Protein AF-A0A965TXH5-F1 (afdb_monomer)

Nearest PDB structures (foldseek):
  5dny-assembly1_C  TM=4.616E-01  e=2.023E-02  Methanocaldococcus jannaschii DSM 2661
  4tui-assembly1_B  TM=4.205E-01  e=1.092E-01  Methanocaldococcus jannaschii DSM 2661
  2bq8-assembly1_X  TM=5.069E-01  e=3.155E-01  Homo sapiens
  2qs8-assembly1_A  TM=2.941E-01  e=4.885E-01  Alteromonas macleodii
  3sft-assembly1_A  TM=2.671E-01  e=3.602E+00  Thermotoga maritima

Secondary structure (DSSP, 8-state):
--EEE-S--S----STTGGGG-SS-HHHHHHHHHHHHHHH-GGGEEEEE--SGGGGHHHHS--THHHHTTTS-EESSEEEEEEEETTEEEEEEEESS-S---SS-TTHHHHHHHHHS---SEEEE-SS---EEEEEEEEETTEEEEEEEEEPPBSSPPPHHHHHTTPPP--GGGBS--EEEEPSSSS-EEEES-HHHHHHHHHT-

Mean predicted aligned error: 4.76 Å

Sequence (205 aa):
MRVFLGGDLTDGFCWTPAVFGDIANLNEQDLYLHKMLEYMGYDKILGGVMGSHEKWSRRTGLDSYNDIRKNIPIFDGTGTVDLVINGVCYTGAIIHEAKGSSYFNPNHAQKRFVMENEGYDFVMTAHTHTGAEQSQVRQTAHGSRKVVFLSGKAFKRTDDFLDTKGFRRKEGEGIGINWILFNHKQKMMIPLSSTAEVLEVMGAI

pLDDT: mean 89.92, std 7.17, range [55.5, 97.94]

Foldseek 3Di:
DADEALAPQDQLDDDPPVVVPDPDDPVVSLVVSVVVCVVVDLVRYAEYEHAPNQVCCVVVVDRSCVVVVVRHHYHHAWDWDFDAFLNDTAIEIRGADAPDADPVDRQRRVVVVCVVPPDHQEYEYEDVLFWDKDWDWDQDPVGIGIYITTYFHAQDWDDPVCVVVVHDTADDLSHDGKDWDADRPDGDIDIGSGPVRVCVVVVVD

Radius of gyration: 17.65 Å; Cα contacts (8 Å, |Δi|>4): 373; chains: 1; bounding box: 43×38×49 Å

Solvent-accessible surface area (backbone atoms only — not comparable to full-atom values): 11755 Å² total; per-residue (Å²): 134,73,44,71,45,47,36,53,87,51,73,57,65,89,49,85,70,62,49,75,75,50,93,58,56,70,70,51,44,43,51,50,48,54,52,49,46,58,71,65,34,59,90,36,42,78,23,34,19,47,32,77,35,62,63,39,20,81,78,71,77,56,63,71,56,66,67,48,52,75,73,34,56,64,28,85,48,77,31,78,44,78,49,70,37,84,86,42,75,43,34,30,38,39,27,12,74,56,72,62,72,42,97,88,39,60,47,39,14,46,53,49,47,49,74,78,41,80,86,55,37,32,30,40,32,25,80,78,43,43,57,37,69,49,73,47,81,41,81,50,99,90,45,79,43,69,30,39,31,38,17,28,30,26,84,62,61,59,48,73,69,45,53,77,69,72,48,77,82,38,56,80,81,45,34,48,54,65,47,69,51,71,50,60,86,51,98,48,76,43,75,38,68,38,67,68,59,48,51,54,58,59,73,76,106

Structure (mmCIF, N/CA/C/O backbone):
data_AF-A0A965TXH5-F1
#
_entry.id   AF-A0A965TXH5-F1
#
loop_
_atom_site.group_PDB
_atom_site.id
_atom_site.type_symbol
_atom_site.label_atom_id
_atom_site.label_alt_id
_atom_site.label_comp_id
_atom_site.label_asym_id
_atom_site.label_entity_id
_atom_site.label_seq_id
_atom_site.pdbx_PDB_ins_code
_atom_site.Cartn_x
_atom_site.Cartn_y
_atom_site.Cartn_z
_atom_site.occupancy
_atom_site.B_iso_or_equiv
_atom_site.auth_seq_id
_atom_site.auth_comp_id
_atom_site.auth_asym_id
_atom_site.auth_atom_id
_atom_site.pdbx_PDB_model_num
ATOM 1 N N . MET A 1 1 ? 5.726 -9.867 10.206 1.00 87.25 1 MET A N 1
ATOM 2 C CA . MET A 1 1 ? 5.524 -8.749 9.264 1.00 87.25 1 MET A CA 1
ATOM 3 C C . MET A 1 1 ? 4.848 -9.261 8.004 1.00 87.25 1 MET A C 1
ATOM 5 O O . MET A 1 1 ? 5.178 -10.357 7.562 1.00 87.25 1 MET A O 1
ATOM 9 N N . ARG A 1 2 ? 3.875 -8.513 7.484 1.00 94.31 2 ARG A N 1
ATOM 10 C CA . ARG A 1 2 ? 3.134 -8.801 6.248 1.00 94.31 2 ARG A CA 1
ATOM 11 C C . ARG A 1 2 ? 2.955 -7.484 5.481 1.00 94.31 2 ARG A C 1
ATOM 13 O O . ARG A 1 2 ? 3.014 -6.432 6.116 1.00 94.31 2 ARG A O 1
ATOM 20 N N . VAL A 1 3 ? 2.753 -7.532 4.166 1.00 94.81 3 VAL A N 1
ATOM 21 C CA . VAL A 1 3 ? 2.728 -6.333 3.307 1.00 94.81 3 VAL A CA 1
ATOM 22 C C . VAL A 1 3 ? 1.513 -6.303 2.381 1.00 94.81 3 VAL A C 1
ATOM 24 O O . VAL A 1 3 ? 1.079 -7.342 1.887 1.00 94.81 3 VAL A O 1
ATOM 27 N N . PHE A 1 4 ? 0.988 -5.103 2.135 1.00 96.25 4 PHE A N 1
ATOM 28 C CA . PHE A 1 4 ? 0.094 -4.816 1.014 1.00 96.25 4 PHE A CA 1
ATOM 29 C C . PHE A 1 4 ? 0.864 -4.064 -0.072 1.00 96.25 4 PHE A C 1
ATOM 31 O O . PHE A 1 4 ? 1.625 -3.147 0.239 1.00 96.25 4 PHE A O 1
ATOM 38 N N . LEU A 1 5 ? 0.660 -4.430 -1.336 1.00 95.75 5 LEU A N 1
ATOM 39 C CA . LEU A 1 5 ? 1.299 -3.769 -2.474 1.00 95.75 5 LEU A CA 1
ATOM 40 C C . LEU A 1 5 ? 0.438 -2.600 -2.968 1.00 95.75 5 LEU A C 1
ATOM 42 O O . LEU A 1 5 ? -0.757 -2.757 -3.214 1.00 95.75 5 LEU A O 1
ATOM 46 N N . GLY A 1 6 ? 1.053 -1.426 -3.116 1.00 94.44 6 GLY A N 1
ATOM 47 C CA . GLY A 1 6 ? 0.368 -0.186 -3.489 1.00 94.44 6 GLY A CA 1
ATOM 48 C C . GLY A 1 6 ? 0.171 0.040 -4.990 1.00 94.44 6 GLY A C 1
ATOM 49 O O . GLY A 1 6 ? -0.412 1.061 -5.340 1.00 94.44 6 GLY A O 1
ATOM 50 N N . GLY A 1 7 ? 0.637 -0.859 -5.859 1.00 93.19 7 GLY A N 1
ATOM 51 C CA . GLY A 1 7 ? 0.640 -0.677 -7.319 1.00 93.19 7 GLY A CA 1
ATOM 52 C C . GLY A 1 7 ? 1.874 0.067 -7.837 1.00 93.19 7 GLY A C 1
ATOM 53 O O . GLY A 1 7 ? 2.721 0.459 -7.035 1.00 93.19 7 GLY A O 1
ATOM 54 N N . ASP A 1 8 ? 1.965 0.250 -9.159 1.00 92.38 8 ASP A N 1
ATOM 55 C CA . ASP A 1 8 ? 3.138 0.798 -9.866 1.00 92.38 8 ASP A CA 1
ATOM 56 C C . ASP A 1 8 ? 4.434 0.056 -9.475 1.00 92.38 8 ASP A C 1
ATOM 58 O O . ASP A 1 8 ? 5.431 0.650 -9.063 1.00 92.38 8 ASP A O 1
ATOM 62 N N . LEU A 1 9 ? 4.402 -1.281 -9.547 1.00 91.06 9 LEU A N 1
ATOM 63 C CA . LEU A 1 9 ? 5.530 -2.138 -9.137 1.00 91.06 9 LEU A CA 1
ATOM 64 C C . LEU A 1 9 ? 6.680 -2.146 -10.155 1.00 91.06 9 LEU A C 1
ATOM 66 O O . LEU A 1 9 ? 7.814 -2.471 -9.807 1.00 91.06 9 LEU A O 1
ATOM 70 N N . THR A 1 10 ? 6.381 -1.783 -11.397 1.00 89.44 10 THR A N 1
ATOM 71 C CA . THR A 1 10 ? 7.328 -1.581 -12.499 1.00 89.44 10 THR A CA 1
ATOM 72 C C . THR A 1 10 ? 6.977 -0.278 -13.199 1.00 89.44 10 THR A C 1
ATOM 74 O O . THR A 1 10 ? 5.798 0.075 -13.275 1.00 89.44 10 THR A O 1
ATOM 77 N N . ASP A 1 11 ? 7.972 0.417 -13.751 1.00 87.19 11 ASP A N 1
ATOM 78 C CA . ASP A 1 11 ? 7.715 1.646 -14.501 1.00 87.19 11 ASP A CA 1
ATOM 79 C C . ASP A 1 11 ? 6.968 1.334 -15.809 1.00 87.19 11 ASP A C 1
ATOM 81 O O . ASP A 1 11 ? 5.950 1.959 -16.098 1.00 87.19 11 ASP A O 1
ATOM 85 N N . GLY A 1 12 ? 7.390 0.310 -16.561 1.00 85.25 12 GLY A N 1
ATOM 86 C CA . GLY A 1 12 ? 6.622 -0.189 -17.710 1.00 85.25 12 GLY A CA 1
ATOM 87 C C . GLY A 1 12 ? 6.417 0.849 -18.822 1.00 85.25 12 GLY A C 1
ATOM 88 O O . GLY A 1 12 ? 5.434 0.778 -19.569 1.00 85.25 12 GLY A O 1
ATOM 89 N N . PHE A 1 13 ? 7.307 1.842 -18.916 1.00 86.75 13 PHE A N 1
ATOM 90 C CA . PHE A 1 13 ? 7.169 2.948 -19.853 1.00 86.75 13 PHE A CA 1
ATOM 91 C C . PHE A 1 13 ? 7.159 2.463 -21.305 1.00 86.75 13 PHE A C 1
ATOM 93 O O . PHE A 1 13 ? 7.929 1.599 -21.716 1.00 86.75 13 PHE A O 1
ATOM 100 N N . CYS A 1 14 ? 6.282 3.060 -22.114 1.00 83.56 14 CYS A N 1
ATOM 101 C CA . CYS A 1 14 ? 6.115 2.697 -23.522 1.00 83.56 14 CYS A CA 1
ATOM 102 C C . CYS A 1 14 ? 6.272 3.892 -24.480 1.00 83.56 14 CYS A C 1
ATOM 104 O O . CYS A 1 14 ? 5.806 3.838 -25.618 1.00 83.56 14 CYS A O 1
ATOM 106 N N . TRP A 1 15 ? 6.862 5.000 -24.019 1.00 83.62 15 TRP A N 1
ATOM 107 C CA . TRP A 1 15 ? 7.080 6.208 -24.822 1.00 83.62 15 TRP A CA 1
ATOM 108 C C . TRP A 1 15 ? 8.428 6.863 -24.526 1.00 83.62 15 TRP A C 1
ATOM 110 O O . TRP A 1 15 ? 8.985 6.759 -23.433 1.00 83.62 15 TRP A O 1
ATOM 120 N N . THR A 1 16 ? 8.933 7.597 -25.511 1.00 81.19 16 THR A N 1
ATOM 121 C CA . THR A 1 16 ? 10.130 8.425 -25.380 1.00 81.19 16 THR A CA 1
ATOM 122 C C . THR A 1 16 ? 9.775 9.823 -24.844 1.00 81.19 16 THR A C 1
ATOM 124 O O . THR A 1 16 ? 8.685 10.329 -25.118 1.00 81.19 16 THR A O 1
ATOM 127 N N . PRO A 1 17 ? 10.661 10.469 -24.060 1.00 79.62 17 PRO A N 1
ATOM 128 C CA . PRO A 1 17 ? 11.978 9.988 -23.641 1.00 79.62 17 PRO A CA 1
ATOM 129 C C . PRO A 1 17 ? 11.964 9.109 -22.377 1.00 79.62 17 PRO A C 1
ATOM 131 O O . PRO A 1 17 ? 13.035 8.698 -21.957 1.00 79.62 17 PRO A O 1
ATOM 134 N N . ALA A 1 18 ? 10.805 8.816 -21.770 1.00 81.38 18 ALA A N 1
ATOM 135 C CA . ALA A 1 18 ? 10.726 8.129 -20.471 1.00 81.38 18 ALA A CA 1
ATOM 136 C C . ALA A 1 18 ? 11.497 6.796 -20.442 1.00 81.38 18 ALA A C 1
ATOM 138 O O . ALA A 1 18 ? 12.272 6.563 -19.523 1.00 81.38 18 ALA A O 1
ATOM 139 N N . VAL A 1 19 ? 11.395 5.996 -21.509 1.00 82.38 19 VAL A N 1
ATOM 140 C CA . VAL A 1 19 ? 12.148 4.733 -21.654 1.00 82.38 19 VAL A CA 1
ATOM 141 C C . VAL A 1 19 ? 13.675 4.891 -21.653 1.00 82.38 19 VAL A C 1
ATOM 143 O O . VAL A 1 19 ? 14.376 3.921 -21.402 1.00 82.38 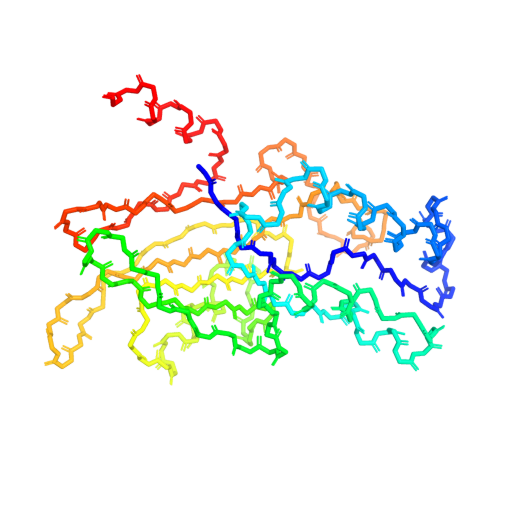19 VAL A O 1
ATOM 146 N N . PHE A 1 20 ? 14.220 6.079 -21.942 1.00 82.06 20 PHE A N 1
ATOM 147 C CA . PHE A 1 20 ? 15.671 6.313 -21.908 1.00 82.06 20 PHE A CA 1
ATOM 148 C C . PHE A 1 20 ? 16.213 6.493 -20.488 1.00 82.06 20 PHE A C 1
ATOM 150 O O . PHE A 1 20 ? 17.422 6.406 -20.294 1.00 82.06 20 PHE A O 1
ATOM 157 N N . GLY A 1 21 ? 15.339 6.769 -19.516 1.00 78.69 21 GLY A N 1
ATOM 158 C CA . GLY A 1 21 ? 15.705 6.818 -18.102 1.00 78.69 21 GLY A CA 1
ATOM 159 C C . GLY A 1 21 ? 15.760 5.438 -17.444 1.00 78.69 21 GLY A C 1
ATOM 160 O O . GLY A 1 21 ? 16.322 5.313 -16.357 1.00 78.69 21 GLY A O 1
ATOM 161 N N . ASP A 1 22 ? 15.203 4.411 -18.091 1.00 83.19 22 ASP A N 1
ATOM 162 C CA . ASP A 1 22 ? 15.165 3.061 -17.542 1.00 83.19 22 ASP A CA 1
ATOM 163 C C . ASP A 1 22 ? 16.509 2.352 -17.730 1.00 83.19 22 ASP A C 1
ATOM 165 O O . ASP A 1 22 ? 17.095 2.330 -18.811 1.00 83.19 22 ASP A O 1
ATOM 169 N N . ILE A 1 23 ? 16.979 1.716 -16.656 1.00 84.88 23 ILE A N 1
ATOM 170 C CA . ILE A 1 23 ? 18.188 0.881 -16.685 1.00 84.88 23 ILE A CA 1
ATOM 171 C C . ILE A 1 23 ? 17.902 -0.457 -17.384 1.00 84.88 23 ILE A C 1
ATOM 173 O O . ILE A 1 23 ? 18.783 -1.015 -18.033 1.00 84.88 23 ILE A O 1
ATOM 177 N N . ALA A 1 24 ? 16.682 -0.974 -17.231 1.00 88.75 24 ALA A N 1
ATOM 178 C CA . ALA A 1 24 ? 16.280 -2.302 -17.673 1.00 88.75 24 ALA A CA 1
ATOM 179 C C . ALA A 1 24 ? 15.130 -2.214 -18.683 1.00 88.75 24 ALA A C 1
ATOM 181 O O . ALA A 1 24 ? 14.208 -1.410 -18.518 1.00 88.75 24 ALA A O 1
ATOM 182 N N . ASN A 1 25 ? 15.155 -3.063 -19.708 1.00 90.19 25 ASN A N 1
ATOM 183 C CA . ASN A 1 25 ? 14.053 -3.154 -20.665 1.00 90.19 25 ASN A CA 1
ATOM 184 C C . ASN A 1 25 ? 12.804 -3.798 -20.027 1.00 90.19 25 ASN A C 1
ATOM 186 O O . ASN A 1 25 ? 12.866 -4.353 -18.932 1.00 90.19 25 ASN A O 1
ATOM 190 N N . LEU A 1 26 ? 11.660 -3.759 -20.718 1.00 89.75 26 LEU A N 1
ATOM 191 C CA . LEU A 1 26 ? 10.381 -4.236 -20.171 1.00 89.75 26 LEU A CA 1
ATOM 192 C C . LEU A 1 26 ? 10.414 -5.696 -19.685 1.00 89.75 26 LEU A C 1
ATOM 194 O O . LEU A 1 26 ? 9.873 -5.991 -18.623 1.00 89.75 26 LEU A O 1
ATOM 198 N N . ASN A 1 27 ? 11.077 -6.595 -20.419 1.00 90.81 27 ASN A N 1
ATOM 199 C CA . ASN A 1 27 ? 11.178 -8.004 -20.026 1.00 90.81 27 ASN A CA 1
ATOM 200 C C . ASN A 1 27 ? 12.077 -8.185 -18.796 1.00 90.81 27 ASN A C 1
ATOM 202 O O . ASN A 1 27 ? 11.826 -9.048 -17.962 1.00 90.81 27 ASN A O 1
ATOM 206 N N . GLU A 1 28 ? 13.130 -7.377 -18.676 1.00 93.50 28 GLU A N 1
ATOM 207 C CA . GLU A 1 28 ? 14.007 -7.391 -17.505 1.00 93.50 28 GLU A CA 1
ATOM 208 C C . GLU A 1 28 ? 13.293 -6.830 -16.273 1.00 93.50 28 GLU A C 1
ATOM 210 O O . GLU A 1 28 ? 13.378 -7.433 -15.208 1.00 93.50 28 GLU A O 1
ATOM 215 N N . GLN A 1 29 ? 12.539 -5.732 -16.412 1.00 92.06 29 GLN A N 1
ATOM 216 C CA . GLN A 1 29 ? 11.712 -5.186 -15.328 1.00 92.06 29 GLN A CA 1
ATOM 217 C C . GLN A 1 29 ? 10.721 -6.236 -14.809 1.00 92.06 29 GLN A C 1
ATOM 219 O O . GLN A 1 29 ? 10.621 -6.447 -13.600 1.00 92.06 29 GLN A O 1
ATOM 224 N N . ASP A 1 30 ? 10.041 -6.934 -15.720 1.00 92.25 30 ASP A N 1
ATOM 225 C CA . ASP A 1 30 ? 9.118 -8.017 -15.389 1.00 92.25 30 ASP A CA 1
ATOM 226 C C . ASP A 1 30 ? 9.816 -9.190 -14.682 1.00 92.25 30 ASP A C 1
ATOM 228 O O . ASP A 1 30 ? 9.376 -9.631 -13.617 1.00 92.25 30 ASP A O 1
ATOM 232 N N . LEU A 1 31 ? 10.956 -9.646 -15.210 1.00 94.31 31 LEU A N 1
ATOM 233 C CA . LEU A 1 31 ? 11.759 -10.701 -14.592 1.00 94.31 31 LEU A CA 1
ATOM 234 C C . LEU A 1 31 ? 12.204 -10.316 -13.173 1.00 94.31 31 LEU A C 1
ATOM 236 O O . LEU A 1 31 ? 12.099 -11.124 -12.245 1.00 94.31 31 LEU A O 1
ATOM 240 N N . TYR A 1 32 ? 12.704 -9.093 -12.991 1.00 94.75 32 TYR A N 1
ATOM 241 C CA . TYR A 1 32 ? 13.177 -8.601 -11.698 1.00 94.75 32 TYR A CA 1
ATOM 242 C C . TYR A 1 32 ? 12.040 -8.470 -10.691 1.00 94.75 32 TYR A C 1
ATOM 244 O O . TYR A 1 32 ? 12.215 -8.871 -9.539 1.00 94.75 32 TYR A O 1
ATOM 252 N N . LEU A 1 33 ? 10.868 -7.990 -11.120 1.00 93.88 33 LEU A N 1
ATOM 253 C CA . LEU A 1 33 ? 9.679 -7.942 -10.276 1.00 93.88 33 LEU A CA 1
ATOM 254 C C . LEU A 1 33 ? 9.328 -9.337 -9.752 1.00 93.88 33 LEU A C 1
ATOM 256 O O . LEU A 1 33 ? 9.214 -9.534 -8.541 1.00 93.88 33 LEU A O 1
ATOM 260 N N . HIS A 1 34 ? 9.208 -10.321 -10.642 1.00 94.88 34 HIS A N 1
ATOM 261 C CA . HIS A 1 34 ? 8.838 -11.678 -10.248 1.00 94.88 34 HIS A CA 1
ATOM 262 C C . HIS A 1 34 ? 9.872 -12.311 -9.314 1.00 94.88 34 HIS A C 1
ATOM 264 O O . HIS A 1 34 ? 9.496 -12.934 -8.320 1.00 94.88 34 HIS A O 1
ATOM 270 N N . LYS A 1 35 ? 11.169 -12.098 -9.571 1.00 96.31 35 LYS A N 1
ATOM 271 C CA . LYS A 1 35 ? 12.243 -12.583 -8.692 1.00 96.31 35 LYS A CA 1
ATOM 272 C C . LYS A 1 35 ? 12.234 -11.907 -7.326 1.00 96.31 35 LYS A C 1
ATOM 274 O O . LYS A 1 35 ? 12.471 -12.576 -6.323 1.00 96.31 35 LYS A O 1
ATOM 279 N N . MET A 1 36 ? 11.917 -10.616 -7.262 1.00 94.69 36 MET A N 1
ATOM 280 C CA . MET A 1 36 ? 11.764 -9.901 -5.996 1.00 94.69 36 MET A CA 1
ATOM 281 C C . MET A 1 36 ? 10.580 -10.446 -5.188 1.00 94.69 36 MET A C 1
ATOM 283 O O . MET A 1 36 ? 10.728 -10.701 -3.996 1.00 94.69 36 MET A O 1
ATOM 287 N N . LEU A 1 37 ? 9.421 -10.657 -5.817 1.00 95.56 37 LEU A N 1
ATOM 288 C CA . LEU A 1 37 ? 8.235 -11.188 -5.135 1.00 95.56 37 LEU A CA 1
ATOM 289 C C . LEU A 1 37 ? 8.440 -12.633 -4.663 1.00 95.56 37 LEU A C 1
ATOM 291 O O . LEU A 1 37 ? 8.041 -12.979 -3.552 1.00 95.56 37 LEU A O 1
ATOM 295 N N . GLU A 1 38 ? 9.120 -13.456 -5.467 1.00 94.81 38 GLU A N 1
ATOM 296 C CA . GLU A 1 38 ? 9.543 -14.805 -5.082 1.00 94.81 38 GLU A CA 1
ATOM 297 C C . GLU A 1 38 ? 10.484 -14.764 -3.868 1.00 94.81 38 GLU A C 1
ATOM 299 O O . GLU A 1 38 ? 10.258 -15.480 -2.893 1.00 94.81 38 GLU A O 1
ATOM 304 N N . TYR A 1 39 ? 11.481 -13.873 -3.881 1.00 95.69 39 TYR A N 1
ATOM 305 C CA . TYR A 1 39 ? 12.408 -13.673 -2.763 1.00 95.69 39 TYR A CA 1
ATOM 306 C C . TYR A 1 39 ? 11.710 -13.186 -1.484 1.00 95.69 39 TYR A C 1
ATOM 308 O O . TYR A 1 39 ? 12.030 -13.644 -0.388 1.00 95.69 39 TYR A O 1
ATOM 316 N N . MET A 1 40 ? 10.737 -12.276 -1.605 1.00 93.94 40 MET A N 1
ATOM 317 C CA . MET A 1 40 ? 9.923 -11.817 -0.474 1.00 93.94 40 MET A CA 1
ATOM 318 C C . MET A 1 40 ? 9.061 -12.937 0.121 1.00 93.94 40 MET A C 1
ATOM 320 O O . MET A 1 40 ? 8.736 -12.888 1.309 1.00 93.94 40 MET A O 1
ATOM 324 N N . GLY A 1 41 ? 8.692 -13.923 -0.699 1.00 96.25 41 GLY A N 1
ATOM 325 C CA . GLY A 1 41 ? 7.746 -14.977 -0.365 1.00 96.25 41 GLY A CA 1
ATOM 326 C C . GLY A 1 41 ? 6.303 -14.486 -0.469 1.00 96.25 41 GLY A C 1
ATOM 327 O O . GLY A 1 41 ? 5.860 -13.619 0.288 1.00 96.25 41 GLY A O 1
ATOM 328 N N . TYR A 1 42 ? 5.528 -15.084 -1.377 1.00 95.06 42 TYR A N 1
ATOM 329 C CA . TYR A 1 42 ? 4.122 -14.718 -1.586 1.00 95.06 42 TYR A CA 1
ATOM 330 C C . TYR A 1 42 ? 3.258 -14.871 -0.322 1.00 95.06 42 TYR A C 1
ATOM 332 O O . TYR A 1 42 ? 2.309 -14.114 -0.146 1.00 95.06 42 TYR A O 1
ATOM 340 N N . ASP A 1 43 ? 3.619 -15.751 0.622 1.00 95.00 43 ASP A N 1
ATOM 341 C CA . ASP A 1 43 ? 2.913 -15.891 1.907 1.00 95.00 43 ASP A CA 1
ATOM 342 C C . ASP A 1 43 ? 3.017 -14.637 2.799 1.00 95.00 43 ASP A C 1
ATOM 344 O O . ASP A 1 43 ? 2.233 -14.450 3.736 1.00 95.00 43 ASP A O 1
ATOM 348 N N . LYS A 1 44 ? 4.012 -13.772 2.568 1.00 96.38 44 LYS A N 1
ATOM 349 C CA . LYS A 1 44 ? 4.199 -12.507 3.296 1.00 96.38 44 LYS A CA 1
ATOM 350 C C . LYS A 1 44 ? 3.343 -11.378 2.733 1.00 96.38 44 LYS A C 1
ATOM 352 O O . LYS A 1 44 ? 3.180 -10.364 3.416 1.00 96.38 44 LYS A O 1
ATOM 357 N N . ILE A 1 45 ? 2.785 -11.551 1.541 1.00 96.50 45 ILE A N 1
ATOM 358 C CA . ILE A 1 45 ? 2.036 -10.524 0.828 1.00 96.50 45 ILE A CA 1
ATOM 359 C C . ILE A 1 45 ? 0.542 -10.803 0.997 1.00 96.50 45 ILE A C 1
ATOM 361 O O . ILE A 1 45 ? 0.038 -11.845 0.597 1.00 96.50 45 ILE A O 1
ATOM 365 N N . LEU A 1 46 ? -0.174 -9.869 1.619 1.00 96.19 46 LEU A N 1
ATOM 366 C CA . LEU A 1 46 ? -1.609 -10.005 1.902 1.00 96.19 46 LEU A CA 1
ATOM 367 C C . LEU A 1 46 ? -2.473 -9.740 0.666 1.00 96.19 46 LEU A C 1
ATOM 369 O O . LEU A 1 46 ? -3.607 -10.201 0.584 1.00 96.19 46 LEU A O 1
ATOM 373 N N . GLY A 1 47 ? -1.937 -8.972 -0.277 1.00 96.06 47 GLY A N 1
ATOM 374 C CA . GLY A 1 47 ? -2.585 -8.591 -1.520 1.00 96.06 47 GLY A CA 1
ATOM 375 C C . GLY A 1 47 ? -2.071 -7.244 -2.006 1.00 96.06 47 GLY A C 1
ATOM 376 O O . GLY A 1 47 ? -1.144 -6.669 -1.429 1.00 96.06 47 GLY A O 1
ATOM 377 N N . GLY A 1 48 ? -2.683 -6.716 -3.056 1.00 95.94 48 GLY A N 1
ATOM 378 C CA . GLY A 1 48 ? -2.302 -5.424 -3.606 1.00 95.94 48 GLY A CA 1
ATOM 379 C C . GLY A 1 48 ? -3.336 -4.822 -4.534 1.00 95.94 48 GLY A C 1
ATOM 380 O O . GLY A 1 48 ? -4.377 -5.412 -4.803 1.00 95.94 48 GLY A O 1
ATOM 381 N N . VAL A 1 49 ? -3.034 -3.635 -5.031 1.00 95.31 49 VAL A N 1
ATOM 382 C CA . VAL A 1 49 ? -3.844 -2.920 -6.021 1.00 95.31 49 VAL A CA 1
ATOM 383 C C . VAL A 1 49 ? -3.020 -2.671 -7.267 1.00 95.31 49 VAL A C 1
ATOM 385 O O . VAL A 1 49 ? -1.809 -2.482 -7.182 1.00 95.31 49 VAL A O 1
ATOM 388 N N . MET A 1 50 ? -3.674 -2.669 -8.422 1.00 92.50 50 MET A N 1
ATOM 389 C CA . MET A 1 50 ? -3.051 -2.206 -9.655 1.00 92.50 50 MET A CA 1
ATOM 390 C C . MET A 1 50 ? -2.833 -0.704 -9.600 1.00 92.50 50 MET A C 1
ATOM 392 O O . MET A 1 50 ? -3.706 0.041 -9.142 1.00 92.50 50 MET A O 1
ATOM 396 N N . GLY A 1 51 ? -1.688 -0.274 -10.107 1.00 91.00 51 GLY A N 1
ATOM 397 C CA . GLY A 1 51 ? -1.386 1.124 -10.285 1.00 91.00 51 GLY A CA 1
ATOM 398 C C . GLY A 1 51 ? -1.809 1.694 -11.631 1.00 91.00 51 GLY A C 1
ATOM 399 O O . GLY A 1 51 ? -2.635 1.153 -12.379 1.00 91.00 51 GLY A O 1
ATOM 400 N N . SER A 1 52 ? -1.291 2.884 -11.889 1.00 87.94 52 SER A N 1
ATOM 401 C CA . SER A 1 52 ? -1.534 3.631 -13.112 1.00 87.94 52 SER A CA 1
ATOM 402 C C . SER A 1 52 ? -0.658 3.135 -14.265 1.00 87.94 52 SER A C 1
ATOM 404 O O . SER A 1 52 ? -1.120 3.119 -15.413 1.00 87.94 52 SER A O 1
ATOM 406 N N . HIS A 1 53 ? 0.551 2.664 -13.959 1.00 86.31 53 HIS A N 1
ATOM 407 C CA . HIS A 1 53 ? 1.557 2.219 -14.920 1.00 86.31 53 HIS A CA 1
ATOM 408 C C . HIS A 1 53 ? 1.151 0.908 -15.594 1.00 86.31 53 HIS A C 1
ATOM 410 O O . HIS A 1 53 ? 1.363 0.703 -16.790 1.00 86.31 53 HIS A O 1
ATOM 416 N N . GLU A 1 54 ? 0.431 0.050 -14.876 1.00 77.88 54 GLU A N 1
ATOM 417 C CA . GLU A 1 54 ? -0.060 -1.225 -15.387 1.00 77.88 54 GLU A CA 1
ATOM 418 C C . GLU A 1 54 ? -1.028 -1.051 -16.559 1.00 77.88 54 GLU A C 1
ATOM 420 O O . GLU A 1 54 ? -1.191 -1.963 -17.365 1.00 77.88 54 GLU A O 1
ATOM 425 N N . LYS A 1 55 ? -1.650 0.122 -16.732 1.00 73.38 55 LYS A N 1
ATOM 426 C CA . LYS A 1 55 ? -2.496 0.399 -17.904 1.00 73.38 55 LYS A CA 1
ATOM 427 C C . LYS A 1 55 ? -1.691 0.446 -19.204 1.00 73.38 55 LYS A C 1
ATOM 429 O O . LYS A 1 55 ? -2.274 0.254 -20.275 1.00 73.38 55 LYS A O 1
ATOM 434 N N . TRP A 1 56 ? -0.378 0.674 -19.135 1.00 80.69 56 TRP A N 1
ATOM 435 C CA . TRP A 1 56 ? 0.511 0.671 -20.298 1.00 80.69 56 TRP A CA 1
ATOM 436 C C . TRP A 1 56 ? 0.856 -0.737 -20.784 1.00 80.69 56 TRP A C 1
ATOM 438 O O . TRP A 1 56 ? 1.195 -0.875 -21.957 1.00 80.69 56 TRP A O 1
ATOM 448 N N . SER A 1 57 ? 0.622 -1.781 -19.977 1.00 77.81 57 SER A N 1
ATOM 449 C CA . SER A 1 57 ? 0.697 -3.189 -20.419 1.00 77.81 57 SER A CA 1
ATOM 450 C C . SER A 1 57 ? -0.140 -3.453 -21.675 1.00 77.81 57 SER A C 1
ATOM 452 O O . SER A 1 57 ? 0.271 -4.184 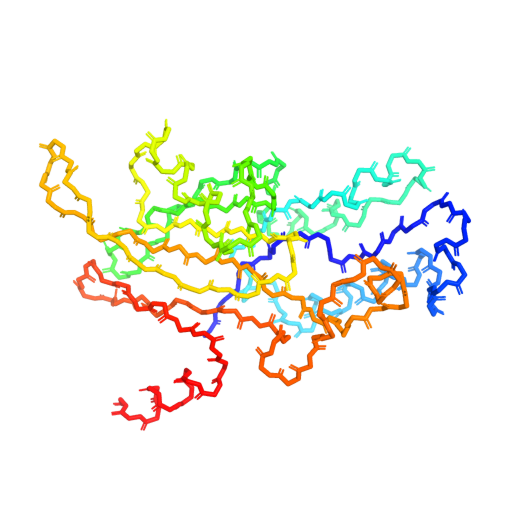-22.572 1.00 77.81 57 SER A O 1
ATOM 454 N N . ARG A 1 58 ? -1.286 -2.769 -21.815 1.00 73.69 58 ARG A N 1
ATOM 455 C CA . ARG A 1 58 ? -2.153 -2.847 -23.005 1.00 73.69 58 ARG A CA 1
ATOM 456 C C . ARG A 1 58 ? -1.479 -2.345 -24.283 1.00 73.69 58 ARG A C 1
ATOM 458 O O . ARG A 1 58 ? -1.939 -2.664 -25.373 1.00 73.69 58 ARG A O 1
ATOM 465 N N . ARG A 1 59 ? -0.443 -1.514 -24.155 1.00 78.62 59 ARG A N 1
ATOM 466 C CA . ARG A 1 59 ? 0.326 -0.946 -25.271 1.00 78.62 59 ARG A CA 1
ATOM 467 C C . ARG A 1 59 ? 1.612 -1.719 -25.542 1.00 78.62 59 ARG A C 1
ATOM 469 O O . ARG A 1 59 ? 2.078 -1.702 -26.673 1.00 78.62 59 ARG A O 1
ATOM 476 N N . THR A 1 60 ? 2.174 -2.371 -24.527 1.00 80.06 60 THR A N 1
ATOM 477 C CA . THR A 1 60 ? 3.441 -3.111 -24.626 1.00 80.06 60 THR A CA 1
ATOM 478 C C . THR A 1 60 ? 3.249 -4.610 -24.839 1.00 80.06 60 THR A C 1
ATOM 480 O O . THR A 1 60 ? 4.170 -5.277 -25.296 1.00 80.06 60 THR A O 1
ATOM 483 N N . GLY A 1 61 ? 2.066 -5.146 -24.526 1.00 80.19 61 GLY A N 1
ATOM 484 C CA . GLY A 1 61 ? 1.765 -6.577 -24.587 1.00 80.19 61 GLY A CA 1
ATOM 485 C C . GLY A 1 61 ? 2.285 -7.383 -23.392 1.00 80.19 61 GLY A C 1
ATOM 486 O O . GLY A 1 61 ? 2.088 -8.594 -23.365 1.00 80.19 61 GLY A O 1
ATOM 487 N N . LEU A 1 62 ? 2.915 -6.732 -22.406 1.00 84.31 62 LEU A N 1
ATOM 488 C CA . LEU A 1 62 ? 3.477 -7.370 -21.215 1.00 84.31 62 LEU A CA 1
ATOM 489 C C . LEU A 1 62 ? 2.667 -6.973 -19.974 1.00 84.31 62 LEU A C 1
ATOM 491 O O . LEU A 1 62 ? 2.716 -5.822 -19.545 1.00 84.31 62 LEU A O 1
ATOM 495 N N . ASP A 1 63 ? 1.906 -7.920 -19.418 1.00 86.62 63 ASP A N 1
ATOM 496 C CA . ASP A 1 63 ? 1.142 -7.746 -18.173 1.00 86.62 63 ASP A CA 1
ATOM 497 C C . ASP A 1 63 ? 1.791 -8.533 -17.032 1.00 86.62 63 ASP A C 1
ATOM 499 O O . ASP A 1 63 ? 1.501 -9.715 -16.823 1.00 86.62 63 ASP A O 1
ATOM 503 N N . SER A 1 64 ? 2.627 -7.835 -16.266 1.00 85.62 64 SER A N 1
ATOM 504 C CA . SER A 1 64 ? 3.353 -8.384 -15.122 1.00 85.62 64 SER A CA 1
ATOM 505 C C . SER A 1 64 ? 2.459 -8.880 -13.990 1.00 85.62 64 SER A C 1
ATOM 507 O O . SER A 1 64 ? 2.896 -9.648 -13.141 1.00 85.62 64 SER A O 1
ATOM 509 N N . TYR A 1 65 ? 1.189 -8.474 -13.942 1.00 88.75 65 TYR A N 1
ATOM 510 C CA . TYR A 1 65 ? 0.302 -8.856 -12.848 1.00 88.75 65 TYR A CA 1
ATOM 511 C C . TYR A 1 65 ? -0.441 -10.162 -13.102 1.00 88.75 65 TYR A C 1
ATOM 513 O O . TYR A 1 65 ? -1.004 -10.717 -12.159 1.00 88.75 65 TYR A O 1
ATOM 521 N N . ASN A 1 66 ? -0.460 -10.681 -14.333 1.00 87.62 66 ASN A N 1
ATOM 522 C CA . ASN A 1 66 ? -1.161 -11.934 -14.625 1.00 87.62 66 ASN A CA 1
ATOM 523 C C . ASN A 1 66 ? -0.608 -13.114 -13.831 1.00 87.62 66 ASN A C 1
ATOM 525 O O . ASN A 1 66 ? -1.386 -13.927 -13.333 1.00 87.62 66 ASN A O 1
ATOM 529 N N . ASP A 1 67 ? 0.708 -13.180 -13.658 1.00 85.25 67 ASP A N 1
ATOM 530 C CA . ASP A 1 67 ? 1.340 -14.234 -12.870 1.00 85.25 67 ASP A CA 1
ATOM 531 C C . ASP A 1 67 ? 1.282 -13.942 -11.366 1.00 85.25 67 ASP A C 1
ATOM 533 O O . ASP A 1 67 ? 1.043 -14.848 -10.565 1.00 85.25 67 ASP A O 1
ATOM 537 N N . ILE A 1 68 ? 1.367 -12.671 -10.968 1.00 92.50 68 ILE A N 1
ATOM 538 C CA . ILE A 1 68 ? 1.206 -12.251 -9.567 1.00 92.50 68 ILE A CA 1
ATOM 539 C C . ILE A 1 68 ? -0.191 -12.618 -9.041 1.00 92.50 68 ILE A C 1
ATOM 541 O O . ILE A 1 68 ? -0.316 -13.183 -7.952 1.00 92.50 68 ILE A O 1
ATOM 545 N N . ARG A 1 69 ? -1.241 -12.380 -9.840 1.00 92.62 69 ARG A N 1
ATOM 546 C CA . ARG A 1 69 ? -2.647 -12.695 -9.515 1.00 92.62 69 ARG A CA 1
ATOM 547 C C . ARG A 1 69 ? -2.905 -14.179 -9.255 1.00 92.62 69 ARG A C 1
ATOM 549 O O . ARG A 1 69 ? -3.888 -14.509 -8.599 1.00 92.62 69 ARG A O 1
ATOM 556 N N . LYS A 1 70 ? -2.047 -15.076 -9.754 1.00 92.56 70 LYS A N 1
ATOM 557 C CA . LYS A 1 70 ? -2.147 -16.520 -9.477 1.00 92.56 70 LYS A CA 1
ATOM 558 C C . LYS A 1 70 ? -1.747 -16.862 -8.042 1.00 92.56 70 LYS A C 1
ATOM 560 O O . LYS A 1 70 ? -2.153 -17.902 -7.538 1.00 92.56 70 LYS A O 1
ATOM 565 N N . ASN A 1 71 ? -0.952 -16.003 -7.404 1.00 94.69 71 ASN A N 1
ATOM 566 C CA . ASN A 1 71 ? -0.360 -16.256 -6.094 1.00 94.69 71 ASN A CA 1
ATOM 567 C C . ASN A 1 71 ? -0.995 -15.408 -4.987 1.00 94.69 71 ASN A C 1
ATOM 569 O O . ASN A 1 71 ? -1.104 -15.876 -3.855 1.00 94.69 71 ASN A O 1
ATOM 573 N N . ILE A 1 72 ? -1.409 -14.173 -5.295 1.00 95.44 72 ILE A N 1
ATOM 574 C CA . ILE A 1 72 ? -1.973 -13.231 -4.319 1.00 95.44 72 ILE A CA 1
ATOM 575 C C . ILE A 1 72 ? -3.156 -12.438 -4.892 1.00 95.44 72 ILE A C 1
ATOM 577 O O . ILE A 1 72 ? -3.202 -12.187 -6.099 1.00 95.44 72 ILE A O 1
ATOM 581 N N . PRO A 1 73 ? -4.096 -11.974 -4.046 1.00 95.12 73 PRO A N 1
ATOM 582 C CA . PRO A 1 73 ? -5.175 -11.098 -4.489 1.00 95.12 73 PRO A CA 1
ATOM 583 C C . PRO A 1 73 ? -4.633 -9.755 -4.989 1.00 95.12 73 PRO A C 1
ATOM 585 O O . PRO A 1 73 ? -3.946 -9.045 -4.253 1.00 95.12 73 PRO A O 1
ATOM 588 N N . ILE A 1 74 ? -4.993 -9.379 -6.217 1.00 95.12 74 ILE A N 1
ATOM 589 C CA . ILE A 1 74 ? -4.750 -8.043 -6.768 1.00 95.12 74 ILE A CA 1
ATOM 590 C C . ILE A 1 74 ? -6.083 -7.438 -7.189 1.00 95.12 74 ILE A C 1
ATOM 592 O O . ILE A 1 74 ? -6.808 -8.024 -7.993 1.00 95.12 74 ILE A O 1
ATOM 596 N N . PHE A 1 75 ? -6.375 -6.243 -6.691 1.00 94.88 75 PHE A N 1
ATOM 597 C CA . PHE A 1 75 ? -7.575 -5.493 -7.038 1.00 94.88 75 PHE A CA 1
ATOM 598 C C . PHE A 1 75 ? -7.300 -4.509 -8.183 1.00 94.88 75 PHE A C 1
ATOM 600 O O . PHE A 1 75 ? -6.301 -3.789 -8.166 1.00 94.88 75 PHE A O 1
ATOM 607 N N . ASP A 1 76 ? -8.208 -4.445 -9.158 1.00 91.44 76 ASP A N 1
ATOM 608 C CA . ASP A 1 76 ? -8.251 -3.372 -10.158 1.00 91.44 76 ASP A CA 1
ATOM 609 C C . ASP A 1 76 ? -9.181 -2.261 -9.640 1.00 91.44 76 ASP A C 1
ATOM 611 O O . ASP A 1 76 ? -10.402 -2.422 -9.590 1.00 91.44 76 ASP A O 1
ATOM 615 N N . GLY A 1 77 ? -8.594 -1.158 -9.164 1.00 91.75 77 GLY A N 1
ATOM 616 C CA . GLY A 1 77 ? -9.316 -0.053 -8.529 1.00 91.75 77 GLY A CA 1
ATOM 617 C C . GLY A 1 77 ? -9.300 -0.111 -6.999 1.00 91.75 77 GLY A C 1
ATOM 618 O O . GLY A 1 77 ? -8.235 -0.139 -6.382 1.00 91.75 77 GLY A O 1
ATOM 619 N N . THR A 1 78 ? -10.477 -0.048 -6.372 1.00 95.56 78 THR A N 1
ATOM 620 C CA . THR A 1 78 ? -10.618 -0.061 -4.907 1.00 95.56 78 THR A CA 1
ATOM 621 C C . THR A 1 78 ? -10.764 -1.491 -4.397 1.00 95.56 78 THR A C 1
ATOM 623 O O . THR A 1 78 ? -11.772 -2.145 -4.655 1.00 95.56 78 THR A O 1
ATOM 626 N N . GLY A 1 79 ? -9.781 -1.961 -3.634 1.00 96.44 79 GLY A N 1
ATOM 627 C CA . GLY A 1 79 ? -9.861 -3.215 -2.893 1.00 96.44 79 GLY A CA 1
ATOM 628 C C . GLY A 1 79 ? -10.423 -2.999 -1.493 1.00 96.44 79 GLY A C 1
ATOM 629 O O . GLY A 1 79 ? -9.946 -2.131 -0.765 1.00 96.44 79 GLY A O 1
ATOM 630 N N . THR A 1 80 ? -11.413 -3.803 -1.107 1.00 97.38 80 THR A N 1
ATOM 631 C CA . THR A 1 80 ? -11.878 -3.905 0.285 1.00 97.38 80 THR A CA 1
ATOM 632 C C . THR A 1 80 ? -11.326 -5.185 0.888 1.00 97.38 80 THR A C 1
ATOM 634 O O . THR A 1 80 ? -11.448 -6.249 0.283 1.00 97.38 80 THR A O 1
ATOM 637 N N . VAL A 1 81 ? -10.701 -5.083 2.059 1.00 96.56 81 VAL A N 1
ATOM 638 C CA . VAL A 1 81 ? -10.038 -6.211 2.718 1.00 96.56 81 VAL A CA 1
ATOM 639 C C . VAL A 1 81 ? -10.495 -6.310 4.162 1.00 96.56 81 VAL A C 1
ATOM 641 O O . VAL A 1 81 ? -10.313 -5.370 4.928 1.00 96.56 81 VAL A O 1
ATOM 644 N N . ASP A 1 82 ? -11.002 -7.474 4.549 1.00 97.50 82 ASP A N 1
ATOM 645 C CA . ASP A 1 82 ? -11.230 -7.816 5.950 1.00 97.50 82 ASP A CA 1
ATOM 646 C C 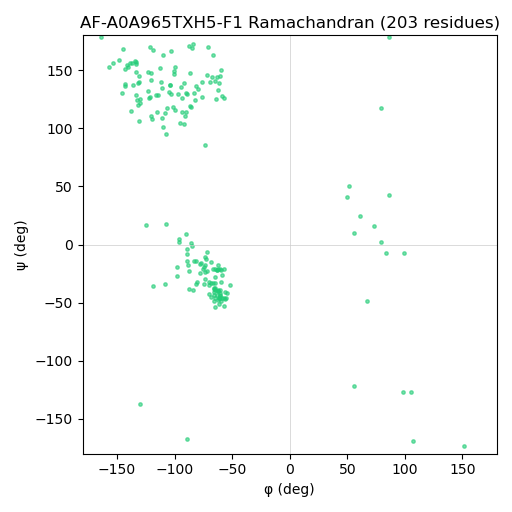. ASP A 1 82 ? -10.035 -8.604 6.490 1.00 97.50 82 ASP A C 1
ATOM 648 O O . ASP A 1 82 ? -9.832 -9.781 6.188 1.00 97.50 82 ASP A O 1
ATOM 652 N N . LEU A 1 83 ? -9.211 -7.934 7.293 1.00 96.31 83 LEU A N 1
ATOM 653 C CA . LEU A 1 83 ? -8.064 -8.530 7.963 1.00 96.31 83 LEU A CA 1
ATOM 654 C C . LEU A 1 83 ? -8.487 -9.041 9.342 1.00 96.31 83 LEU A C 1
ATOM 656 O O . LEU A 1 83 ? -8.761 -8.254 10.249 1.00 96.31 83 LEU A O 1
ATOM 660 N N . VAL A 1 84 ? -8.514 -10.364 9.511 1.00 96.69 84 VAL A N 1
ATOM 661 C CA . VAL A 1 84 ? -8.883 -11.010 10.777 1.00 96.69 84 VAL A CA 1
ATOM 662 C C . VAL A 1 84 ? -7.630 -11.433 11.539 1.00 96.69 84 VAL A C 1
ATOM 664 O O . VAL A 1 84 ? -6.880 -12.299 11.092 1.00 96.69 84 VAL A O 1
ATOM 667 N N . ILE A 1 85 ? -7.411 -10.842 12.714 1.00 95.44 85 ILE A N 1
ATOM 668 C CA . ILE A 1 85 ? -6.281 -11.149 13.600 1.00 95.44 85 ILE A CA 1
ATOM 669 C C . ILE A 1 85 ? -6.848 -11.623 14.933 1.00 95.44 85 ILE A C 1
ATOM 671 O O . ILE A 1 85 ? -7.441 -10.835 15.665 1.00 95.44 85 ILE A O 1
ATOM 675 N N . ASN A 1 86 ? -6.674 -12.910 15.248 1.00 95.88 86 ASN A N 1
ATOM 676 C CA . ASN A 1 86 ? -7.161 -13.529 16.489 1.00 95.88 86 ASN A CA 1
ATOM 677 C C . ASN A 1 86 ? -8.646 -13.218 16.784 1.00 95.88 86 ASN A C 1
ATOM 679 O O . ASN A 1 86 ? -9.023 -12.924 17.914 1.00 95.88 86 ASN A O 1
ATOM 683 N N . GLY A 1 87 ? -9.488 -13.246 15.745 1.00 95.88 87 GLY A N 1
ATOM 684 C CA . GLY A 1 87 ? -10.923 -12.953 15.844 1.00 95.88 87 GLY A CA 1
ATOM 685 C C . GLY A 1 87 ? -11.290 -11.465 15.797 1.00 95.88 87 GLY A C 1
ATOM 686 O O . GLY A 1 87 ? -12.469 -11.140 15.685 1.00 95.88 87 GLY A O 1
ATOM 687 N N . VAL A 1 88 ? -10.316 -10.549 15.817 1.00 96.62 88 VAL A N 1
ATOM 688 C CA . VAL A 1 88 ? -10.556 -9.114 15.614 1.00 96.62 88 VAL A CA 1
ATOM 689 C C . VAL A 1 88 ? -10.537 -8.806 14.118 1.00 96.62 88 VAL A C 1
ATOM 691 O O . VAL A 1 88 ? -9.519 -9.007 13.459 1.00 96.62 88 VAL A O 1
ATOM 694 N N . CYS A 1 89 ? -11.653 -8.307 13.584 1.00 96.62 89 CYS A N 1
ATOM 695 C CA . CYS A 1 89 ? -11.777 -7.937 12.173 1.00 96.62 89 CYS A CA 1
ATOM 696 C C . CYS A 1 89 ? -11.471 -6.451 11.947 1.00 96.62 89 CYS A C 1
ATOM 698 O O . CYS A 1 89 ? -12.106 -5.580 12.558 1.00 96.62 89 CYS A O 1
ATOM 700 N N . TYR A 1 90 ? -10.543 -6.172 11.033 1.00 97.06 90 TYR A N 1
ATOM 701 C CA . TYR A 1 90 ? -10.178 -4.841 10.556 1.00 97.06 90 TYR A CA 1
ATOM 702 C C . TYR A 1 90 ? -10.528 -4.707 9.074 1.00 97.06 90 TYR A C 1
ATOM 704 O O . TYR A 1 90 ? -9.911 -5.357 8.235 1.00 97.06 90 TYR A O 1
ATOM 712 N N . THR A 1 91 ? -11.484 -3.843 8.753 1.00 97.06 91 THR A N 1
ATOM 713 C CA . THR A 1 91 ? -11.952 -3.622 7.381 1.00 97.06 91 THR A CA 1
ATOM 714 C C . THR A 1 91 ? -11.185 -2.463 6.760 1.00 97.06 91 THR A C 1
ATOM 716 O O . THR A 1 91 ? -11.305 -1.324 7.205 1.00 97.06 91 THR A O 1
ATOM 719 N N . GLY A 1 92 ? -10.387 -2.727 5.738 1.00 97.38 92 GLY A N 1
ATOM 720 C CA . GLY A 1 92 ? -9.550 -1.743 5.066 1.00 97.38 92 GLY A CA 1
ATOM 721 C C . GLY A 1 92 ? -9.970 -1.460 3.636 1.00 97.38 92 GLY A C 1
ATOM 722 O O . GLY A 1 92 ? -10.476 -2.345 2.951 1.00 97.38 92 GLY A O 1
ATOM 723 N N . ALA A 1 93 ? -9.687 -0.245 3.173 1.00 97.94 93 ALA A N 1
ATOM 724 C CA . ALA A 1 93 ? -9.636 0.070 1.752 1.00 97.94 93 ALA A CA 1
ATOM 725 C C . ALA A 1 93 ? -8.178 0.201 1.298 1.00 97.94 93 ALA A C 1
ATOM 727 O O . ALA A 1 93 ? -7.385 0.921 1.911 1.00 97.94 93 ALA A O 1
ATOM 728 N N . ILE A 1 94 ? -7.839 -0.464 0.200 1.00 97.62 94 ILE A N 1
ATOM 729 C CA . ILE A 1 94 ? -6.582 -0.289 -0.526 1.00 97.62 94 ILE A CA 1
ATOM 730 C C . ILE A 1 94 ? -6.891 0.252 -1.912 1.00 97.62 94 ILE A C 1
ATOM 732 O O . ILE A 1 94 ? -7.767 -0.259 -2.608 1.00 97.62 94 ILE A O 1
ATOM 736 N N . ILE A 1 95 ? -6.219 1.332 -2.298 1.00 97.00 95 ILE A N 1
ATOM 737 C CA . ILE A 1 95 ? -6.483 2.043 -3.552 1.00 97.00 95 ILE A CA 1
ATOM 738 C C . ILE A 1 95 ? -5.150 2.570 -4.057 1.00 97.00 95 ILE A C 1
ATOM 740 O O . ILE A 1 95 ? -4.445 3.205 -3.291 1.00 97.00 95 ILE A O 1
ATOM 744 N N . HIS A 1 96 ? -4.775 2.371 -5.316 1.00 96.19 96 HIS A N 1
ATOM 745 C CA . HIS A 1 96 ? -3.515 2.958 -5.776 1.00 96.19 96 HIS A CA 1
ATOM 746 C C . HIS A 1 96 ? -3.577 4.494 -5.752 1.00 96.19 96 HIS A C 1
ATOM 748 O O . HIS A 1 96 ? -2.784 5.153 -5.082 1.00 96.19 96 HIS A O 1
ATOM 754 N N . GLU A 1 97 ? -4.592 5.058 -6.403 1.00 95.19 97 GLU A N 1
ATOM 755 C CA . GLU A 1 97 ? -4.836 6.495 -6.461 1.00 95.19 97 GLU A CA 1
ATOM 756 C C . GLU A 1 97 ? -6.305 6.789 -6.133 1.00 95.19 97 GLU A C 1
ATOM 758 O O . GLU A 1 97 ? -7.220 6.331 -6.821 1.00 95.19 97 GLU A O 1
ATOM 763 N N . ALA A 1 98 ? -6.544 7.563 -5.073 1.00 94.62 98 ALA A N 1
ATOM 764 C CA . ALA A 1 98 ? -7.875 8.040 -4.715 1.00 94.62 98 ALA A CA 1
ATOM 765 C C . ALA A 1 98 ? -8.072 9.495 -5.164 1.00 94.62 98 ALA A C 1
ATOM 767 O O . ALA A 1 98 ? -7.152 10.313 -5.132 1.00 94.62 98 ALA A O 1
ATOM 768 N N . LYS A 1 99 ? -9.306 9.842 -5.547 1.00 93.94 99 LYS A N 1
ATOM 769 C CA . LYS A 1 99 ? -9.654 11.202 -5.976 1.00 93.94 99 LYS A CA 1
ATOM 770 C C . LYS A 1 99 ? -9.472 12.221 -4.849 1.00 93.94 99 LYS A C 1
ATOM 772 O O . LYS A 1 99 ? -9.832 11.963 -3.700 1.00 93.94 99 LYS A O 1
ATOM 777 N N . GLY A 1 100 ? -9.040 13.424 -5.229 1.00 92.56 100 GLY A N 1
ATOM 778 C CA . GLY A 1 100 ? -8.917 14.570 -4.328 1.00 92.56 100 GLY A CA 1
ATOM 779 C C . GLY A 1 100 ? -7.587 14.609 -3.581 1.00 92.56 100 GLY A C 1
ATOM 780 O O . GLY A 1 100 ? -7.578 14.882 -2.385 1.00 92.56 100 GLY A O 1
ATOM 781 N N . SER A 1 101 ? -6.473 14.325 -4.255 1.00 89.69 101 SER A N 1
ATOM 782 C CA . SER A 1 101 ? -5.141 14.576 -3.701 1.00 89.69 101 SER A CA 1
ATOM 783 C C . SER A 1 101 ? -4.947 16.067 -3.387 1.00 89.69 101 SER A C 1
ATOM 785 O O . SER A 1 101 ? -5.561 16.945 -3.995 1.00 89.69 101 SER A O 1
ATOM 787 N N . SER A 1 102 ? -4.120 16.362 -2.384 1.00 90.31 102 SER A N 1
ATOM 788 C CA . SER A 1 102 ? -3.813 17.725 -1.951 1.00 90.31 102 SER A CA 1
ATOM 789 C C . SER A 1 102 ? -2.322 17.859 -1.700 1.00 90.31 102 SER A C 1
ATOM 791 O O . SER A 1 102 ? -1.717 16.996 -1.067 1.00 90.31 102 SER A O 1
ATOM 793 N N . TYR A 1 103 ? -1.740 18.969 -2.148 1.00 85.69 103 TYR A N 1
ATOM 794 C CA . TYR A 1 103 ? -0.339 19.286 -1.875 1.00 85.69 103 TYR A CA 1
ATOM 795 C C . TYR A 1 103 ? -0.098 19.718 -0.419 1.00 85.69 103 TYR A C 1
ATOM 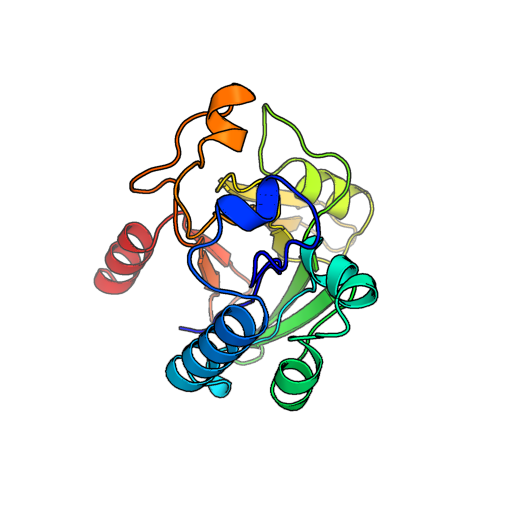797 O O . TYR A 1 103 ? 1.041 19.694 0.039 1.00 85.69 103 TYR A O 1
ATOM 805 N N . PHE A 1 104 ? -1.151 20.101 0.315 1.00 89.88 104 PHE A N 1
ATOM 806 C CA . PHE A 1 104 ? -1.058 20.488 1.726 1.00 89.88 104 PHE A CA 1
ATOM 807 C C . PHE A 1 104 ? -1.174 19.304 2.683 1.00 89.88 104 PHE A C 1
ATOM 809 O O . PHE A 1 104 ? -0.523 19.284 3.723 1.00 89.88 104 PHE A O 1
ATOM 816 N N . ASN A 1 105 ? -2.038 18.339 2.364 1.00 93.69 105 ASN A N 1
ATOM 817 C CA . ASN A 1 105 ? -2.269 17.170 3.202 1.00 93.69 105 ASN A CA 1
ATOM 818 C C . ASN A 1 105 ? -2.188 15.899 2.345 1.00 93.69 105 ASN A C 1
ATOM 820 O O . ASN A 1 105 ? -3.146 15.604 1.623 1.00 93.69 105 ASN A O 1
ATOM 824 N N . PRO A 1 106 ? -1.105 15.113 2.466 1.00 93.31 106 PRO A N 1
ATOM 825 C CA . PRO A 1 106 ? -0.950 13.886 1.691 1.00 93.31 106 PRO A CA 1
ATOM 826 C C . PRO A 1 106 ? -2.018 12.820 1.991 1.00 93.31 106 PRO A C 1
ATOM 828 O O . PRO A 1 106 ? -2.285 11.978 1.141 1.00 93.31 106 PRO A O 1
ATOM 831 N N . ASN A 1 107 ? -2.683 12.869 3.155 1.00 96.31 107 ASN A N 1
ATOM 832 C CA . ASN A 1 107 ? -3.796 11.974 3.494 1.00 96.31 107 ASN A CA 1
ATOM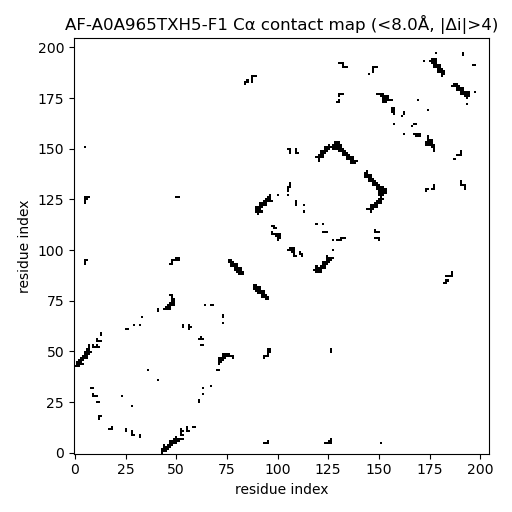 833 C C . ASN A 1 107 ? -5.188 12.514 3.093 1.00 96.31 107 ASN A C 1
ATOM 835 O O . ASN A 1 107 ? -6.215 11.964 3.505 1.00 96.31 107 ASN A O 1
ATOM 839 N N . HIS A 1 108 ? -5.269 13.610 2.328 1.00 96.88 108 HIS A N 1
ATOM 840 C CA . HIS A 1 108 ? -6.553 14.233 1.985 1.00 96.88 108 HIS A CA 1
ATOM 841 C C . HIS A 1 108 ? -7.468 13.313 1.161 1.00 96.88 108 HIS A C 1
ATOM 843 O O . HIS A 1 108 ? -8.672 13.257 1.419 1.00 96.88 108 HIS A O 1
ATOM 849 N N . ALA A 1 109 ? -6.913 12.553 0.215 1.00 96.38 109 ALA A N 1
ATOM 850 C CA . ALA A 1 109 ? -7.697 11.670 -0.647 1.00 96.38 109 ALA A CA 1
ATOM 851 C C . ALA A 1 109 ? -8.375 10.540 0.153 1.00 96.38 109 ALA A C 1
ATOM 853 O O . ALA A 1 109 ? -9.544 10.232 -0.062 1.00 96.38 109 ALA A O 1
ATOM 8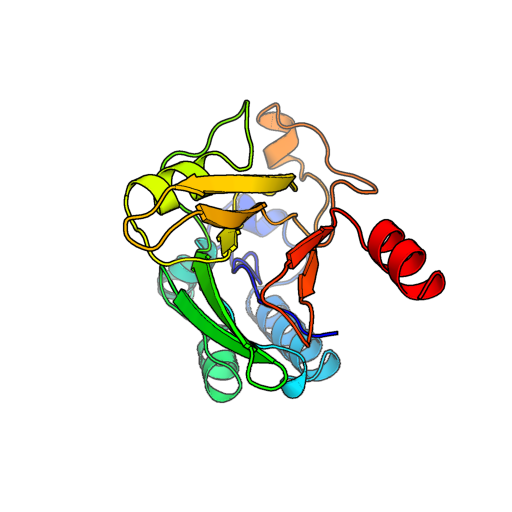54 N N . GLN A 1 110 ? -7.676 9.987 1.143 1.00 96.75 110 GLN A N 1
ATOM 855 C CA . GLN A 1 110 ? -8.170 8.965 2.064 1.00 96.75 110 GLN A CA 1
ATOM 856 C C . GLN A 1 110 ? -9.283 9.523 2.950 1.00 96.75 110 GLN A C 1
ATOM 858 O O . GLN A 1 110 ? -10.321 8.885 3.122 1.00 96.75 110 GLN A O 1
ATOM 863 N N . LYS A 1 111 ? -9.109 10.743 3.474 1.00 95.50 111 LYS A N 1
ATOM 864 C CA . LYS A 1 111 ? -10.161 11.422 4.243 1.00 95.50 111 LYS A CA 1
ATOM 865 C C . LYS A 1 111 ? -11.417 11.628 3.415 1.00 95.50 111 LYS A C 1
ATOM 867 O O . LYS A 1 111 ? -12.505 11.289 3.874 1.00 95.50 111 LYS A O 1
ATOM 872 N N . ARG A 1 112 ? -11.265 12.157 2.197 1.00 95.75 112 ARG A N 1
ATOM 873 C CA . ARG A 1 112 ? -12.369 12.324 1.248 1.00 95.75 112 ARG A CA 1
ATOM 874 C C . ARG A 1 112 ? -13.056 10.990 0.975 1.00 95.75 112 ARG A C 1
ATOM 876 O O . ARG A 1 112 ? -14.273 10.917 1.094 1.00 95.75 112 ARG A O 1
ATOM 883 N N . PHE A 1 113 ? -12.285 9.938 0.705 1.00 96.38 113 PHE A N 1
ATOM 884 C CA . PHE A 1 113 ? -12.821 8.600 0.468 1.00 96.38 113 PHE A CA 1
ATOM 885 C C . PHE A 1 113 ? -13.700 8.119 1.627 1.00 96.38 113 PHE A C 1
ATOM 887 O O . PHE A 1 113 ? -14.812 7.670 1.375 1.00 96.38 113 PHE A O 1
ATOM 894 N N . VAL A 1 114 ? -13.272 8.279 2.884 1.00 94.06 114 VAL A N 1
ATOM 895 C CA . VAL A 1 114 ? -14.080 7.845 4.042 1.00 94.06 114 VAL A CA 1
ATOM 896 C C . VAL A 1 114 ? -15.273 8.765 4.310 1.00 94.06 114 VAL A C 1
ATOM 898 O O . VAL A 1 114 ? -16.239 8.380 4.960 1.00 94.06 114 VAL A O 1
ATOM 901 N N . MET A 1 115 ? -15.239 10.029 3.882 1.00 90.81 115 MET A N 1
ATOM 902 C CA . MET A 1 115 ? -16.434 10.890 3.930 1.00 90.81 115 MET A CA 1
ATOM 903 C C . MET A 1 115 ? -17.505 10.426 2.943 1.00 90.81 115 MET A C 1
ATOM 905 O O . MET A 1 115 ? -18.685 10.538 3.247 1.00 90.81 115 MET A O 1
ATOM 909 N N . GLU A 1 116 ? -17.088 9.884 1.803 1.00 93.75 116 GLU A N 1
ATOM 910 C CA . GLU A 1 116 ? -17.978 9.372 0.757 1.00 93.75 116 GLU A CA 1
ATOM 911 C C . GLU A 1 116 ? -18.373 7.905 0.983 1.00 93.75 116 GLU A C 1
ATOM 913 O O . GLU A 1 116 ? -19.398 7.461 0.474 1.00 93.75 116 GLU A O 1
ATOM 918 N N . ASN A 1 117 ? -17.571 7.155 1.745 1.00 92.44 117 ASN A N 1
ATOM 919 C CA . ASN A 1 117 ? -17.744 5.726 1.975 1.00 92.44 117 ASN A CA 1
ATOM 920 C C . ASN A 1 117 ? -17.489 5.394 3.451 1.00 92.44 117 ASN A C 1
ATOM 922 O O . ASN A 1 117 ? -16.370 5.523 3.952 1.00 92.44 117 ASN A O 1
ATOM 926 N N . GLU A 1 118 ? -18.515 4.938 4.161 1.00 87.50 118 GLU A N 1
ATOM 927 C CA . GLU A 1 118 ? -18.388 4.537 5.564 1.00 87.50 118 GLU A CA 1
ATOM 928 C C . GLU A 1 118 ? -17.973 3.065 5.707 1.00 87.50 118 GLU A C 1
ATOM 930 O O . GLU A 1 118 ? -17.943 2.309 4.741 1.00 87.50 118 GLU A O 1
ATOM 935 N N . GLY A 1 119 ? -17.641 2.642 6.930 1.00 90.19 119 GLY A N 1
ATOM 936 C CA . GLY A 1 119 ? -17.395 1.228 7.240 1.00 90.19 119 GLY A CA 1
ATOM 937 C C . GLY A 1 119 ? -15.926 0.796 7.296 1.00 90.19 119 GLY A C 1
ATOM 938 O O . GLY A 1 119 ? -15.656 -0.298 7.794 1.00 90.19 119 GLY A O 1
ATOM 939 N N . TYR A 1 120 ? -14.981 1.659 6.921 1.00 94.50 120 TYR A N 1
ATOM 940 C CA . TYR A 1 120 ? -13.546 1.347 6.930 1.00 94.50 120 TYR A CA 1
ATOM 941 C C . TYR A 1 120 ? -12.841 1.731 8.244 1.00 94.50 120 TYR A C 1
ATOM 943 O O . TYR A 1 120 ? -13.077 2.792 8.819 1.00 94.50 120 TYR A O 1
ATOM 951 N N . ASP A 1 121 ? -11.950 0.853 8.700 1.00 95.94 121 ASP A N 1
ATOM 952 C CA . ASP A 1 121 ? -10.988 1.040 9.792 1.00 95.94 121 ASP A CA 1
ATOM 953 C C . ASP A 1 121 ? -9.722 1.741 9.323 1.00 95.94 121 ASP A C 1
ATOM 955 O O . ASP A 1 121 ? -9.156 2.571 10.033 1.00 95.94 121 ASP A O 1
ATOM 959 N N . PHE A 1 122 ? -9.260 1.406 8.125 1.00 97.50 122 PHE A N 1
ATOM 960 C CA . PHE A 1 122 ? -8.071 2.006 7.555 1.00 97.50 122 PHE A CA 1
ATOM 961 C C . PHE A 1 122 ? -8.218 2.202 6.053 1.00 97.50 122 PHE A C 1
ATOM 963 O O . PHE A 1 122 ? -8.925 1.455 5.380 1.00 97.50 122 PHE A O 1
ATOM 970 N N . VAL A 1 123 ? -7.544 3.217 5.525 1.00 97.69 123 VAL A N 1
ATOM 971 C CA . VAL A 1 123 ? -7.474 3.483 4.089 1.00 97.69 123 VAL A CA 1
ATOM 972 C C . VAL A 1 123 ? -6.029 3.730 3.709 1.00 97.69 123 VAL A C 1
ATOM 974 O O . VAL A 1 123 ? -5.374 4.610 4.272 1.00 97.69 123 VAL A O 1
ATOM 977 N N . M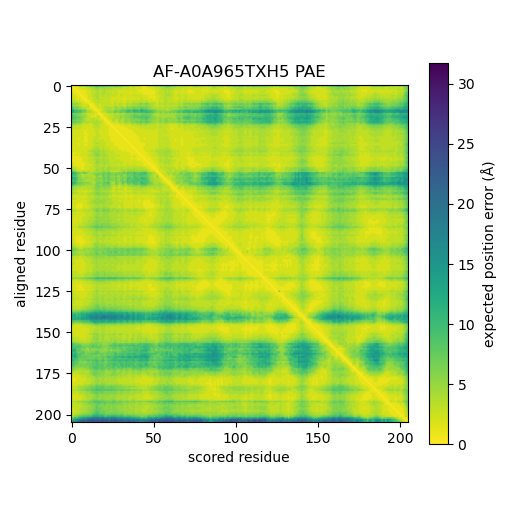ET A 1 124 ? -5.544 2.959 2.744 1.00 97.56 124 MET A N 1
ATOM 978 C CA . MET A 1 124 ? -4.195 3.084 2.209 1.00 97.56 124 MET A CA 1
ATOM 979 C C . MET A 1 124 ? -4.271 3.526 0.756 1.00 97.56 124 MET A C 1
ATOM 981 O O . MET A 1 124 ? -4.982 2.914 -0.044 1.00 97.56 124 MET A O 1
ATOM 985 N N . THR A 1 125 ? -3.529 4.581 0.432 1.00 96.81 125 THR A N 1
ATOM 986 C CA . THR A 1 125 ? -3.284 4.992 -0.952 1.00 96.81 125 THR A CA 1
ATOM 987 C C . THR A 1 125 ? -1.809 4.956 -1.296 1.00 96.81 125 THR A C 1
ATOM 989 O O . THR A 1 125 ? -0.981 4.874 -0.396 1.00 96.81 125 THR A O 1
ATOM 992 N N . ALA A 1 126 ? -1.470 5.049 -2.577 1.00 93.62 126 ALA A N 1
ATOM 993 C CA . ALA A 1 126 ? -0.109 5.196 -3.081 1.00 93.62 126 ALA A CA 1
ATOM 994 C C . ALA A 1 126 ? -0.045 6.376 -4.077 1.00 93.62 126 ALA A C 1
ATOM 996 O O . ALA A 1 126 ? -0.616 7.437 -3.803 1.00 93.62 126 ALA A O 1
ATOM 997 N N . HIS A 1 127 ? 0.661 6.201 -5.199 1.00 93.31 127 HIS A N 1
ATOM 998 C CA . HIS A 1 127 ? 0.736 7.092 -6.366 1.00 93.31 127 HIS A CA 1
ATOM 999 C C . HIS A 1 127 ? 1.421 8.455 -6.168 1.00 93.31 127 HIS A C 1
ATOM 1001 O O . HIS A 1 127 ? 2.318 8.826 -6.912 1.00 93.31 127 HIS A O 1
ATOM 1007 N N . THR A 1 128 ? 1.076 9.215 -5.129 1.00 90.25 128 THR A N 1
ATOM 1008 C CA . THR A 1 128 ? 1.608 10.582 -4.922 1.00 90.25 128 THR A CA 1
ATOM 1009 C C . THR A 1 128 ? 3.083 10.612 -4.502 1.00 90.25 128 THR A C 1
ATOM 1011 O O . THR A 1 128 ? 3.685 11.682 -4.339 1.00 90.25 128 THR A O 1
ATOM 1014 N N . HIS A 1 129 ? 3.650 9.429 -4.243 1.00 89.88 129 HIS A N 1
ATOM 1015 C CA . HIS A 1 129 ? 4.991 9.191 -3.716 1.00 89.88 129 HIS A CA 1
ATOM 1016 C C . HIS A 1 129 ? 5.254 9.909 -2.380 1.00 89.88 129 HIS A C 1
ATOM 1018 O O . HIS A 1 129 ? 6.410 10.045 -1.983 1.00 89.88 129 HIS A O 1
ATOM 1024 N N . THR A 1 130 ? 4.238 10.481 -1.733 1.00 89.38 130 THR A N 1
ATOM 1025 C CA . THR A 1 130 ? 4.400 11.351 -0.566 1.00 89.38 130 THR A CA 1
ATOM 1026 C C . THR A 1 130 ? 3.876 10.618 0.653 1.00 89.38 130 THR A C 1
ATOM 1028 O O . THR A 1 130 ? 2.666 10.529 0.871 1.00 89.38 130 THR A O 1
ATOM 1031 N N . GLY A 1 131 ? 4.825 10.080 1.420 1.00 91.75 131 GLY A N 1
ATOM 1032 C CA . GLY A 1 131 ? 4.568 9.356 2.653 1.00 91.75 131 GLY A CA 1
ATOM 1033 C C . GLY A 1 131 ? 3.843 10.211 3.675 1.00 91.75 131 GLY A C 1
ATOM 1034 O O . GLY A 1 131 ? 4.317 11.298 3.997 1.00 91.75 131 GLY A O 1
ATOM 1035 N N . ALA A 1 132 ? 2.732 9.716 4.206 1.00 93.69 132 ALA A N 1
ATOM 1036 C CA . ALA A 1 132 ? 2.124 10.292 5.394 1.00 93.69 132 ALA A CA 1
ATOM 1037 C C . ALA A 1 132 ? 1.254 9.279 6.121 1.00 93.69 132 ALA A C 1
ATOM 1039 O O . ALA A 1 132 ? 0.646 8.390 5.512 1.00 93.69 132 ALA A O 1
ATOM 1040 N N . GLU A 1 133 ? 1.138 9.499 7.418 1.00 95.00 133 GLU A N 1
ATOM 1041 C CA . GLU A 1 133 ? 0.173 8.839 8.263 1.00 95.00 133 GLU A CA 1
ATOM 1042 C C . GLU A 1 133 ? -0.710 9.845 8.985 1.00 95.00 133 GLU A C 1
ATOM 1044 O O . GLU A 1 133 ? -0.304 10.953 9.339 1.00 95.00 133 GLU A O 1
ATOM 1049 N N . GLN A 1 134 ? -1.947 9.437 9.224 1.00 95.88 134 GLN A N 1
ATOM 1050 C CA . GLN A 1 134 ? -2.870 10.191 10.042 1.00 95.88 134 GLN A CA 1
ATOM 1051 C C . GLN A 1 134 ? -3.899 9.249 10.654 1.00 95.88 134 GLN A C 1
ATOM 1053 O O . GLN A 1 134 ? -4.210 8.192 10.112 1.00 95.88 134 GLN A O 1
ATOM 1058 N N . SER A 1 135 ? -4.495 9.653 11.771 1.00 95.75 135 SER A N 1
ATOM 1059 C CA . SER A 1 135 ? -5.716 9.021 12.254 1.00 95.75 135 SER A CA 1
ATOM 1060 C C . SER A 1 135 ? -6.751 10.057 12.664 1.00 95.75 135 SER A C 1
ATOM 1062 O O . SER A 1 135 ? -6.420 11.205 12.965 1.00 95.75 135 SER A O 1
ATOM 1064 N N . GLN A 1 136 ? -8.018 9.661 12.626 1.00 94.31 136 GLN A N 1
ATOM 1065 C CA . GLN A 1 136 ? -9.140 10.501 13.022 1.00 94.31 136 GLN A CA 1
ATOM 1066 C C . GLN A 1 136 ? -10.194 9.654 13.727 1.00 94.31 136 GLN A C 1
ATOM 1068 O O . GLN A 1 136 ? -10.547 8.575 13.257 1.00 94.31 136 GLN A O 1
ATOM 1073 N N . VAL A 1 137 ? -10.732 10.160 14.834 1.00 92.38 137 VAL A N 1
ATOM 1074 C CA . VAL A 1 137 ? -11.941 9.594 15.436 1.00 92.38 137 VAL A CA 1
ATOM 1075 C C . VAL A 1 137 ? -13.148 10.150 14.690 1.00 92.38 137 VAL A C 1
ATOM 1077 O O . VAL A 1 137 ? -13.313 11.366 14.582 1.00 92.38 137 VAL A O 1
ATOM 1080 N N . ARG A 1 138 ? -13.986 9.262 14.164 1.00 87.06 138 ARG A N 1
ATOM 1081 C CA . ARG A 1 138 ? -15.255 9.598 13.521 1.00 87.06 138 ARG A CA 1
ATOM 1082 C C . ARG A 1 138 ? -16.414 9.092 14.355 1.00 87.06 138 ARG A C 1
ATOM 1084 O O . ARG A 1 138 ? -16.363 7.982 14.873 1.00 87.06 138 ARG A O 1
ATOM 1091 N N . GLN A 1 139 ? -17.459 9.901 14.452 1.00 83.31 139 GLN A N 1
ATOM 1092 C CA . GLN A 1 139 ? -18.741 9.451 14.975 1.00 83.31 139 GLN A CA 1
ATOM 1093 C C . GLN A 1 139 ? -19.507 8.769 13.844 1.00 83.31 139 GLN A C 1
ATOM 1095 O O . GLN A 1 139 ? -19.593 9.311 12.744 1.00 83.31 139 GLN A O 1
ATOM 1100 N N . THR A 1 140 ? -20.014 7.573 14.109 1.00 76.69 140 THR A N 1
ATOM 1101 C CA . THR A 1 140 ? -20.865 6.796 13.203 1.00 76.69 140 THR A CA 1
ATOM 1102 C C . THR A 1 140 ? -22.196 6.513 13.894 1.00 76.69 140 THR A C 1
ATOM 1104 O O . THR A 1 140 ? -22.316 6.697 15.108 1.00 76.69 140 THR A O 1
ATOM 1107 N N . ALA A 1 141 ? -23.182 5.998 13.156 1.00 76.69 141 ALA A N 1
ATOM 1108 C CA . ALA A 1 141 ? -24.449 5.551 13.742 1.00 76.69 141 ALA A CA 1
ATOM 1109 C C . ALA A 1 141 ? -24.273 4.472 14.836 1.00 76.69 141 ALA A C 1
ATOM 1111 O O . ALA A 1 141 ? -25.141 4.306 15.687 1.00 76.69 141 ALA A O 1
ATOM 1112 N N . HIS A 1 142 ? -23.136 3.768 14.842 1.00 73.38 142 HIS A N 1
ATOM 1113 C CA . HIS A 1 142 ? -22.814 2.695 15.785 1.00 73.38 142 HIS A CA 1
ATOM 1114 C C . HIS A 1 142 ? -21.757 3.100 16.826 1.00 73.38 142 HIS A C 1
ATOM 1116 O O . HIS A 1 142 ? -21.151 2.240 17.462 1.00 73.38 142 HIS A O 1
ATOM 1122 N N . GLY A 1 143 ? -21.529 4.406 17.006 1.00 81.88 143 GLY A N 1
ATOM 1123 C CA . GLY A 1 143 ? -20.578 4.955 17.973 1.00 81.88 143 GLY A CA 1
ATOM 1124 C C . GLY A 1 143 ? -19.310 5.521 17.337 1.00 81.88 143 GLY A C 1
ATOM 1125 O O . GLY A 1 143 ? -19.223 5.714 16.119 1.00 81.88 143 GLY A O 1
ATOM 1126 N N . SER A 1 144 ? -18.321 5.827 18.176 1.00 84.88 144 SER A N 1
ATOM 1127 C CA . SER A 1 144 ? -17.056 6.400 17.730 1.00 84.88 144 SER A CA 1
ATOM 1128 C C . SER A 1 144 ? -16.110 5.322 17.200 1.00 84.88 144 SER A C 1
ATOM 1130 O O . SER A 1 144 ? -15.946 4.253 17.786 1.00 84.88 144 SER A O 1
ATOM 1132 N N . ARG A 1 145 ? -15.456 5.609 16.075 1.00 85.69 145 ARG A N 1
ATOM 1133 C CA . ARG A 1 145 ? -14.489 4.715 15.434 1.00 85.69 145 ARG A CA 1
ATOM 1134 C C . ARG A 1 145 ? -13.244 5.494 15.050 1.00 85.69 145 ARG A C 1
ATOM 1136 O O . ARG A 1 145 ? -13.333 6.534 14.398 1.00 85.69 145 ARG A O 1
ATOM 1143 N N . LYS A 1 146 ? -12.072 4.992 15.443 1.00 92.75 146 LYS A N 1
ATOM 1144 C CA . LYS A 1 146 ? -10.793 5.497 14.935 1.00 92.75 146 LYS A CA 1
ATOM 1145 C C . LYS A 1 146 ? -10.583 4.951 13.526 1.00 92.75 146 LYS A C 1
ATOM 1147 O O . LYS A 1 146 ? -10.617 3.741 13.335 1.00 92.75 146 LYS A O 1
ATOM 1152 N N . VAL A 1 147 ? -10.329 5.846 12.580 1.00 95.75 147 VAL A N 1
ATOM 1153 C CA . VAL A 1 147 ? -9.944 5.511 11.210 1.00 95.75 147 VAL A CA 1
ATOM 1154 C C . VAL A 1 147 ? -8.492 5.915 10.992 1.00 95.75 147 VAL A C 1
ATOM 1156 O O . VAL A 1 147 ? -8.084 7.007 11.399 1.00 95.75 147 VAL A O 1
ATOM 1159 N N . VAL A 1 148 ? -7.710 5.031 10.380 1.00 97.69 148 VAL A N 1
ATOM 1160 C CA . VAL A 1 148 ? -6.301 5.257 10.036 1.00 97.69 148 VAL A CA 1
ATOM 1161 C C . VAL A 1 148 ? -6.160 5.542 8.543 1.00 97.69 148 VAL A C 1
ATOM 1163 O O . VAL A 1 148 ? -6.766 4.881 7.706 1.00 97.69 148 VAL A O 1
ATOM 1166 N N . PHE A 1 149 ? -5.339 6.522 8.194 1.00 97.25 149 PHE A N 1
ATOM 1167 C CA . PHE A 1 149 ? -5.052 6.911 6.822 1.00 97.25 149 PHE A CA 1
ATOM 1168 C C . PHE A 1 149 ? -3.558 6.775 6.569 1.00 97.25 149 PHE A C 1
ATOM 1170 O O . PHE A 1 149 ? -2.762 7.364 7.298 1.00 97.25 149 PHE A O 1
ATOM 1177 N N . LEU A 1 150 ? -3.186 6.046 5.520 1.00 96.62 150 LEU A N 1
ATOM 1178 C CA . LEU A 1 150 ? -1.805 5.950 5.061 1.00 96.62 150 LEU A CA 1
ATOM 1179 C C . LEU A 1 150 ? -1.694 6.382 3.603 1.00 96.62 150 LEU A C 1
ATOM 1181 O O . LEU A 1 150 ? -2.460 5.935 2.750 1.00 96.62 150 LEU A O 1
ATOM 1185 N N . SER A 1 151 ? -0.726 7.247 3.318 1.00 95.31 151 SER A N 1
ATOM 1186 C CA . SER A 1 151 ? -0.299 7.609 1.966 1.00 95.31 151 SER A CA 1
ATOM 1187 C C . SER A 1 151 ? 1.063 6.987 1.727 1.00 95.31 151 SER A C 1
ATOM 1189 O O . SER A 1 151 ? 2.019 7.350 2.404 1.00 95.31 151 SER A O 1
ATOM 1191 N N . GLY A 1 152 ? 1.145 6.027 0.816 1.00 93.19 152 GLY A N 1
ATOM 1192 C CA . GLY A 1 152 ? 2.338 5.257 0.510 1.00 93.19 152 GLY A CA 1
ATOM 1193 C C . GLY A 1 152 ? 3.496 6.127 0.029 1.00 93.19 152 GLY A C 1
ATOM 1194 O O 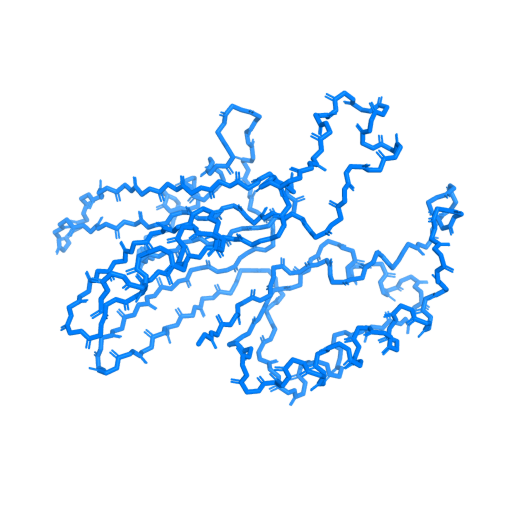. GLY A 1 152 ? 3.321 7.131 -0.666 1.00 93.19 152 GLY A O 1
ATOM 1195 N N . LYS A 1 153 ? 4.698 5.713 0.418 1.00 92.56 153 LYS A N 1
ATOM 1196 C CA . LYS A 1 153 ? 5.962 6.268 -0.068 1.00 92.56 153 LYS A CA 1
ATOM 1197 C C . LYS A 1 153 ? 6.354 5.613 -1.394 1.00 92.56 153 LYS A C 1
ATOM 1199 O O . LYS A 1 153 ? 5.726 4.654 -1.836 1.00 92.56 153 LYS A O 1
ATOM 1204 N N . ALA A 1 154 ? 7.404 6.142 -2.011 1.00 90.62 154 ALA A N 1
ATOM 1205 C CA . ALA A 1 154 ? 8.089 5.487 -3.119 1.00 90.62 154 ALA A CA 1
ATOM 1206 C C . ALA A 1 154 ? 9.360 4.784 -2.625 1.00 90.62 154 ALA A C 1
ATOM 1208 O O . ALA A 1 154 ? 9.983 5.219 -1.655 1.00 90.62 154 ALA A O 1
ATOM 1209 N N . PHE A 1 155 ? 9.774 3.726 -3.322 1.00 89.12 155 PHE A N 1
ATOM 1210 C CA . PHE A 1 155 ? 11.067 3.066 -3.098 1.00 89.12 155 PHE A CA 1
ATOM 1211 C C . PHE A 1 155 ? 12.203 3.661 -3.938 1.00 89.12 155 PHE A C 1
ATOM 1213 O O . PHE A 1 155 ? 13.365 3.329 -3.718 1.00 89.12 155 PHE A O 1
ATOM 1220 N N . LYS A 1 156 ? 11.878 4.566 -4.869 1.00 85.62 156 LYS A N 1
ATOM 1221 C CA . LYS A 1 156 ? 12.854 5.334 -5.642 1.00 85.62 156 LYS A CA 1
ATOM 1222 C C . LYS A 1 156 ? 13.018 6.747 -5.094 1.00 85.62 156 LYS A C 1
ATOM 1224 O O . LYS A 1 156 ? 12.083 7.332 -4.542 1.00 85.62 156 LYS A O 1
ATOM 1229 N N . ARG A 1 157 ? 14.227 7.285 -5.261 1.00 84.94 157 ARG A N 1
ATOM 1230 C CA . ARG A 1 157 ? 14.499 8.714 -5.063 1.00 84.94 157 ARG A CA 1
ATOM 1231 C C . ARG A 1 157 ? 13.770 9.522 -6.136 1.00 84.94 157 ARG A C 1
ATOM 1233 O O . ARG A 1 157 ? 13.339 8.973 -7.147 1.00 84.94 157 ARG A O 1
ATOM 1240 N N . THR A 1 158 ? 13.635 10.821 -5.901 1.00 79.62 158 THR A N 1
ATOM 1241 C CA . THR A 1 158 ? 13.131 11.750 -6.920 1.00 79.62 158 THR A CA 1
ATOM 1242 C C . THR A 1 158 ? 14.017 11.669 -8.161 1.00 79.62 158 THR A C 1
ATOM 1244 O O . THR A 1 158 ? 15.234 11.794 -8.048 1.00 79.62 158 THR A O 1
ATOM 1247 N N . ASP A 1 159 ? 13.397 11.424 -9.312 1.00 75.44 159 ASP A N 1
ATOM 1248 C CA . ASP A 1 159 ? 14.055 11.420 -10.615 1.00 75.44 159 ASP A CA 1
ATOM 1249 C C . ASP A 1 159 ? 14.139 12.839 -11.203 1.00 75.44 159 ASP A C 1
ATOM 1251 O O . ASP A 1 159 ? 13.516 13.786 -10.708 1.00 75.44 159 ASP A O 1
ATOM 1255 N N . ASP A 1 160 ? 14.909 12.987 -12.282 1.00 75.44 160 ASP A N 1
ATOM 1256 C CA . ASP A 1 160 ? 15.099 14.271 -12.965 1.00 75.44 160 ASP A CA 1
ATOM 1257 C C . ASP A 1 160 ? 13.771 14.853 -13.470 1.00 75.44 160 ASP A C 1
ATOM 1259 O O . ASP A 1 160 ? 13.570 16.070 -13.476 1.00 75.44 160 ASP A O 1
ATOM 1263 N N . PHE A 1 161 ? 12.820 13.992 -13.850 1.00 77.12 161 PHE A N 1
ATOM 1264 C CA . PHE A 1 161 ? 11.497 14.435 -14.269 1.00 77.12 161 PHE A CA 1
ATOM 1265 C C . PHE A 1 161 ? 10.786 15.171 -13.130 1.00 77.12 161 PHE A C 1
ATOM 1267 O O . PHE A 1 161 ? 10.335 16.301 -13.320 1.00 77.12 161 PHE A O 1
ATOM 1274 N N . LEU A 1 162 ? 10.718 14.584 -11.938 1.00 76.38 162 LEU A N 1
ATOM 1275 C CA . LEU A 1 162 ? 10.086 15.209 -10.780 1.00 76.38 162 LEU A CA 1
ATOM 1276 C C . LEU A 1 162 ? 10.849 16.455 -10.295 1.00 76.38 162 LEU A C 1
ATOM 1278 O O . LEU A 1 162 ? 10.201 17.419 -9.873 1.00 76.38 162 LEU A O 1
ATOM 1282 N N . ASP A 1 163 ? 12.182 16.483 -10.411 1.00 73.62 163 ASP A N 1
ATOM 1283 C CA . ASP A 1 163 ? 13.012 17.662 -10.093 1.00 73.62 163 ASP A CA 1
ATOM 1284 C C . ASP A 1 163 ? 12.620 18.858 -10.984 1.00 73.62 163 ASP A C 1
ATOM 1286 O O . ASP A 1 163 ? 12.361 19.959 -10.492 1.00 73.62 163 ASP A O 1
ATOM 1290 N N . THR A 1 164 ? 12.419 18.631 -12.292 1.00 76.81 164 THR A N 1
ATOM 1291 C CA . THR A 1 164 ? 11.968 19.687 -13.228 1.00 76.81 164 THR A CA 1
ATOM 1292 C C . THR A 1 164 ? 10.531 20.162 -12.999 1.00 76.81 164 THR A C 1
ATOM 1294 O O . THR A 1 164 ? 10.129 21.207 -13.515 1.00 76.81 164 THR A O 1
ATOM 1297 N N . LYS A 1 165 ? 9.732 19.419 -12.226 1.00 79.38 165 LYS A N 1
ATOM 1298 C CA . LYS A 1 165 ? 8.337 19.758 -11.900 1.00 79.38 165 LYS A CA 1
ATOM 1299 C C . LYS A 1 165 ? 8.195 20.483 -10.561 1.00 79.38 165 LYS A C 1
ATOM 1301 O O . LYS A 1 165 ? 7.073 20.757 -10.140 1.00 79.38 165 LYS A O 1
ATOM 1306 N N . GLY A 1 166 ? 9.308 20.811 -9.900 1.00 76.12 166 GLY A N 1
ATOM 1307 C CA . GLY A 1 166 ? 9.306 21.509 -8.614 1.00 76.12 166 GLY A CA 1
ATOM 1308 C C . GLY A 1 166 ? 8.871 20.627 -7.442 1.00 76.12 166 GLY A C 1
ATOM 1309 O O . GLY A 1 166 ? 8.533 21.148 -6.376 1.00 76.12 166 GLY A O 1
ATOM 1310 N N . PHE A 1 167 ? 8.865 19.299 -7.611 1.00 80.88 167 PHE A N 1
ATOM 1311 C CA . PHE A 1 167 ? 8.672 18.396 -6.483 1.00 80.88 167 PHE A CA 1
ATOM 1312 C C . PHE A 1 167 ? 9.915 18.396 -5.598 1.00 80.88 167 PHE A C 1
ATOM 1314 O O . PHE A 1 167 ? 11.047 18.486 -6.064 1.00 80.88 167 PHE A O 1
ATOM 1321 N N . ARG A 1 168 ? 9.705 18.257 -4.288 1.00 78.50 168 ARG A N 1
ATOM 1322 C CA . ARG A 1 168 ? 10.817 18.110 -3.347 1.00 78.50 168 ARG A CA 1
ATOM 1323 C C . ARG A 1 168 ? 11.565 16.806 -3.622 1.00 78.50 168 ARG A C 1
ATOM 1325 O O . ARG A 1 168 ? 10.941 15.767 -3.864 1.00 78.50 168 ARG A O 1
ATOM 1332 N N . ARG A 1 169 ? 12.894 16.855 -3.516 1.00 80.25 169 ARG A N 1
ATOM 1333 C CA . ARG A 1 169 ? 13.732 15.655 -3.536 1.00 80.25 169 ARG A CA 1
ATOM 1334 C C . ARG A 1 169 ? 13.402 14.755 -2.345 1.00 80.25 169 ARG A C 1
ATOM 1336 O O . ARG A 1 169 ? 13.259 15.232 -1.220 1.00 80.25 169 ARG A O 1
ATOM 1343 N N . LYS A 1 170 ? 13.233 13.463 -2.617 1.00 82.38 170 LYS A N 1
ATOM 1344 C CA . LYS A 1 170 ? 12.872 12.425 -1.649 1.00 82.38 170 LYS A CA 1
ATOM 1345 C C . LYS A 1 170 ? 14.087 11.563 -1.374 1.00 82.38 170 LYS A C 1
ATOM 1347 O O . LYS A 1 170 ? 14.599 10.895 -2.270 1.00 82.38 170 LYS A O 1
ATOM 1352 N N . GLU A 1 171 ? 14.520 11.590 -0.123 1.00 81.25 171 GLU A N 1
ATOM 1353 C CA . GLU A 1 171 ? 15.678 10.865 0.389 1.00 81.25 171 GLU A CA 1
ATOM 1354 C C . GLU A 1 171 ? 15.407 10.417 1.834 1.00 81.25 171 GLU A C 1
ATOM 1356 O O . GLU A 1 171 ? 14.431 10.852 2.454 1.00 81.25 171 GLU A O 1
ATOM 1361 N N . GLY A 1 172 ? 16.263 9.540 2.368 1.00 83.88 172 GLY A N 1
ATOM 1362 C CA . GLY A 1 172 ? 16.205 9.098 3.764 1.00 83.88 172 GLY A CA 1
ATOM 1363 C C . GLY A 1 172 ? 14.847 8.508 4.152 1.00 83.88 172 GLY A C 1
ATOM 1364 O O . GLY A 1 172 ? 14.375 7.556 3.543 1.00 83.88 172 GLY A O 1
ATOM 1365 N N . GLU A 1 173 ? 14.195 9.089 5.156 1.00 81.44 173 GLU A N 1
ATOM 1366 C CA . GLU A 1 173 ? 12.888 8.624 5.642 1.00 81.44 173 GLU A CA 1
ATOM 1367 C C . GLU A 1 173 ? 11.722 8.957 4.699 1.00 81.44 173 GLU A C 1
ATOM 1369 O O . GLU A 1 173 ? 10.623 8.432 4.872 1.00 81.44 173 GLU A O 1
ATOM 1374 N N . GLY A 1 174 ? 11.932 9.797 3.680 1.00 82.88 174 GLY A N 1
ATOM 1375 C CA . GLY A 1 174 ? 10.922 10.114 2.665 1.00 82.88 174 GLY A CA 1
ATOM 1376 C C . GLY A 1 174 ? 10.651 8.976 1.671 1.00 82.88 174 GLY A C 1
ATOM 1377 O O . GLY A 1 174 ? 9.661 9.035 0.940 1.00 82.88 174 GLY A O 1
ATOM 1378 N N . ILE A 1 175 ? 11.503 7.946 1.657 1.00 89.44 175 ILE A N 1
ATOM 1379 C CA . ILE A 1 175 ? 11.370 6.734 0.838 1.00 89.44 175 ILE A CA 1
ATOM 1380 C C . ILE A 1 175 ? 11.030 5.509 1.703 1.00 89.44 175 ILE A C 1
ATOM 1382 O O . ILE A 1 175 ? 11.181 5.523 2.925 1.00 89.44 175 ILE A O 1
ATOM 1386 N N . GLY A 1 176 ? 10.554 4.437 1.071 1.00 90.38 176 GLY A N 1
ATOM 1387 C CA . GLY A 1 176 ? 10.286 3.153 1.723 1.00 90.38 176 GLY A CA 1
ATOM 1388 C C . GLY A 1 176 ? 8.800 2.880 1.930 1.00 90.38 176 GLY A C 1
ATOM 1389 O O . GLY A 1 176 ? 8.027 2.922 0.978 1.00 90.38 176 GLY A O 1
ATOM 1390 N N . ILE A 1 177 ? 8.404 2.569 3.165 1.00 90.81 177 ILE A N 1
ATOM 1391 C CA . ILE A 1 177 ? 7.037 2.154 3.516 1.00 90.81 177 ILE A CA 1
ATOM 1392 C C . ILE A 1 177 ? 6.525 2.863 4.767 1.00 90.81 177 ILE A C 1
ATOM 1394 O O . ILE A 1 177 ? 7.310 3.325 5.596 1.00 90.81 177 ILE A O 1
ATOM 1398 N N . ASN A 1 178 ? 5.199 2.904 4.888 1.00 93.56 178 ASN A N 1
ATOM 1399 C CA . ASN A 1 178 ? 4.511 3.163 6.150 1.00 93.56 178 ASN A CA 1
ATOM 1400 C C . ASN A 1 178 ? 3.963 1.849 6.700 1.00 93.56 178 ASN A C 1
ATOM 1402 O O . ASN A 1 178 ? 3.836 0.857 5.976 1.00 93.56 178 ASN A O 1
ATOM 1406 N N . TRP A 1 179 ? 3.568 1.877 7.963 1.00 94.75 179 TRP A N 1
ATOM 1407 C CA . TRP A 1 179 ? 3.161 0.702 8.706 1.00 94.75 179 TRP A CA 1
ATOM 1408 C C . TRP A 1 179 ? 1.866 0.944 9.463 1.00 94.75 179 TRP A C 1
ATOM 1410 O O . TRP A 1 179 ? 1.505 2.073 9.786 1.00 94.75 179 TRP A O 1
ATOM 1420 N N . ILE A 1 180 ? 1.175 -0.149 9.773 1.00 95.75 180 ILE A N 1
ATOM 1421 C CA . ILE A 1 180 ? 0.104 -0.170 10.764 1.00 95.75 180 ILE A CA 1
ATOM 1422 C C . ILE A 1 180 ? 0.385 -1.338 11.696 1.00 95.75 180 ILE A C 1
ATOM 1424 O O . ILE A 1 180 ? 0.457 -2.489 11.261 1.00 95.75 180 ILE A O 1
ATOM 1428 N N . LEU A 1 181 ? 0.517 -1.046 12.985 1.00 95.19 181 LEU A N 1
ATOM 1429 C CA . LEU A 1 181 ? 0.490 -2.059 14.022 1.00 95.19 181 LEU A CA 1
ATOM 1430 C C . LEU A 1 181 ? -0.966 -2.331 14.405 1.00 95.19 181 LEU A C 1
ATOM 1432 O O . LEU A 1 181 ? -1.675 -1.443 14.885 1.00 95.19 181 LEU A O 1
ATOM 1436 N N . PHE A 1 182 ? -1.399 -3.571 14.196 1.00 95.12 182 PHE A N 1
ATOM 1437 C CA . PHE A 1 182 ? -2.730 -4.043 14.562 1.00 95.12 182 PHE A CA 1
ATOM 1438 C C . PHE A 1 182 ? -2.684 -4.759 15.909 1.00 95.12 182 PHE A C 1
ATOM 1440 O O . PHE A 1 182 ? -1.875 -5.664 16.122 1.00 95.12 182 PHE A O 1
ATOM 1447 N N . ASN A 1 183 ? -3.576 -4.384 16.821 1.00 94.38 183 ASN A N 1
ATOM 1448 C CA . ASN A 1 183 ? -3.707 -5.074 18.095 1.00 94.38 183 ASN A CA 1
ATOM 1449 C C . ASN A 1 183 ? -4.446 -6.415 17.910 1.00 94.38 183 ASN A C 1
ATOM 1451 O O . ASN A 1 183 ? -5.416 -6.517 17.161 1.00 94.38 183 ASN A O 1
ATOM 1455 N N . HIS A 1 184 ? -3.991 -7.458 18.601 1.00 93.88 184 HIS A N 1
ATOM 1456 C CA . HIS A 1 184 ? -4.514 -8.819 18.454 1.00 93.88 184 HIS A CA 1
ATOM 1457 C C . HIS A 1 184 ? -5.584 -9.205 19.494 1.00 93.88 184 HIS A C 1
ATOM 1459 O O . HIS A 1 184 ? -6.014 -10.354 19.517 1.00 93.88 184 HIS A O 1
ATOM 1465 N N . LYS A 1 185 ? -5.971 -8.292 20.394 1.00 94.12 185 LYS A N 1
ATOM 1466 C CA . LYS A 1 185 ? -6.980 -8.516 21.451 1.00 94.12 185 LYS A CA 1
ATOM 1467 C C . LYS A 1 185 ? -8.180 -7.585 21.330 1.00 94.12 185 LYS A C 1
ATOM 1469 O O . LYS A 1 185 ? -9.296 -7.974 21.643 1.00 94.12 185 LYS A O 1
ATOM 1474 N N . GLN A 1 186 ? -7.943 -6.348 20.906 1.00 93.19 186 GLN A N 1
ATOM 1475 C CA . GLN A 1 186 ? -8.963 -5.312 20.777 1.00 93.19 186 GLN A CA 1
ATOM 1476 C C . GLN A 1 186 ? -8.784 -4.555 19.470 1.00 93.19 186 GLN A C 1
ATOM 1478 O O . GLN A 1 186 ? -7.678 -4.492 18.942 1.00 93.19 186 GLN A O 1
ATOM 1483 N N . LYS A 1 187 ? -9.860 -3.945 18.971 1.00 92.00 187 LYS A N 1
ATOM 1484 C CA . LYS A 1 187 ? -9.863 -3.215 17.703 1.00 92.00 187 LYS A CA 1
ATOM 1485 C C . LYS A 1 187 ? -9.123 -1.881 17.832 1.00 92.00 187 LYS A C 1
ATOM 1487 O O . LYS A 1 187 ? -9.716 -0.841 18.105 1.00 92.00 187 LYS A O 1
ATOM 1492 N N . MET A 1 188 ? -7.805 -1.927 17.660 1.00 92.88 188 MET A N 1
ATOM 1493 C CA . MET A 1 188 ? -6.905 -0.784 17.797 1.00 92.88 188 MET A CA 1
ATOM 1494 C C . MET A 1 188 ? -5.790 -0.858 16.756 1.00 92.88 188 MET A C 1
ATOM 1496 O O . MET A 1 188 ? -5.213 -1.916 16.515 1.00 92.88 188 MET A O 1
ATOM 1500 N N . MET A 1 189 ? -5.478 0.298 16.173 1.00 95.50 189 MET A N 1
ATOM 1501 C CA . MET A 1 189 ? -4.420 0.462 15.183 1.00 95.50 189 MET A CA 1
ATOM 1502 C C . MET A 1 189 ? -3.526 1.642 15.552 1.00 95.50 189 MET A C 1
ATOM 1504 O O . MET A 1 189 ? -4.018 2.709 15.960 1.00 95.50 189 MET A O 1
ATOM 1508 N N . ILE A 1 190 ? -2.228 1.456 15.354 1.00 94.88 190 ILE A N 1
ATOM 1509 C CA . ILE A 1 190 ? -1.207 2.493 15.482 1.00 94.88 190 ILE A CA 1
ATOM 1510 C C . ILE A 1 190 ? -0.534 2.605 14.111 1.00 94.88 190 ILE A C 1
ATOM 1512 O O . ILE A 1 190 ? 0.137 1.652 13.711 1.00 94.88 190 ILE A O 1
ATOM 1516 N N . PRO A 1 191 ? -0.778 3.681 13.342 1.00 95.50 191 PRO A N 1
ATOM 1517 C CA . PRO A 1 191 ? 0.041 3.931 12.169 1.00 95.50 191 PRO A CA 1
ATOM 1518 C C . PRO A 1 191 ? 1.460 4.283 12.625 1.00 95.50 191 PRO A C 1
ATOM 1520 O O . PRO A 1 191 ? 1.616 4.865 13.700 1.00 95.50 191 PRO A O 1
ATOM 1523 N N . LEU A 1 192 ? 2.457 3.843 11.857 1.00 93.81 192 LEU A N 1
ATOM 1524 C CA . LEU A 1 192 ? 3.853 4.226 12.059 1.00 93.81 192 LEU A CA 1
ATOM 1525 C C . LEU A 1 192 ? 4.455 4.653 10.716 1.00 93.81 192 LEU A C 1
ATOM 1527 O O . LEU A 1 192 ? 4.236 4.028 9.667 1.00 93.81 192 LEU A O 1
ATOM 1531 N N . SER A 1 193 ? 5.241 5.718 10.748 1.00 88.75 193 SER A N 1
ATOM 1532 C CA . SER A 1 193 ? 5.706 6.439 9.569 1.00 88.75 193 SER A CA 1
ATOM 1533 C C . SER A 1 193 ? 7.008 5.885 9.001 1.00 88.75 193 SER A C 1
ATOM 1535 O O . SER A 1 193 ? 7.335 6.171 7.850 1.00 88.75 193 SER A O 1
ATOM 1537 N N . SER A 1 194 ? 7.769 5.091 9.757 1.00 88.69 194 SER A N 1
ATOM 1538 C CA . SER A 1 194 ? 9.053 4.550 9.304 1.00 88.69 194 SER A CA 1
ATOM 1539 C C . SER A 1 194 ? 9.359 3.176 9.900 1.00 88.69 194 SER A C 1
ATOM 1541 O O . SER A 1 194 ? 8.830 2.778 10.934 1.00 88.69 194 SER A O 1
ATOM 1543 N N . THR A 1 195 ? 10.251 2.430 9.245 1.00 88.38 195 THR A N 1
ATOM 1544 C CA . THR A 1 195 ? 10.746 1.154 9.784 1.00 88.38 195 THR A CA 1
ATOM 1545 C C . THR A 1 195 ? 11.537 1.353 11.077 1.00 88.38 195 THR A C 1
ATOM 1547 O O . THR A 1 195 ? 11.476 0.496 11.950 1.00 88.38 195 THR A O 1
ATOM 1550 N N . ALA A 1 196 ? 12.256 2.471 11.220 1.00 88.38 196 ALA A N 1
ATOM 1551 C CA . ALA A 1 196 ? 12.982 2.782 12.449 1.00 88.38 196 ALA A CA 1
ATOM 1552 C C . ALA A 1 196 ? 12.018 2.907 13.639 1.00 88.38 196 ALA A C 1
ATOM 1554 O O . ALA A 1 196 ? 12.230 2.264 14.663 1.00 88.38 196 ALA A O 1
ATOM 1555 N N . GLU A 1 197 ? 10.909 3.625 13.448 1.00 89.75 197 GLU A N 1
ATOM 1556 C CA . GLU A 1 197 ? 9.850 3.778 14.450 1.00 89.75 197 GLU A CA 1
ATOM 1557 C C . GLU A 1 197 ? 9.233 2.423 14.837 1.00 89.75 197 GLU A C 1
ATOM 1559 O O . GLU A 1 197 ? 9.035 2.128 16.013 1.00 89.75 197 GLU A O 1
ATOM 1564 N N . VAL A 1 198 ? 8.996 1.541 13.858 1.00 90.06 198 VAL A N 1
ATOM 1565 C CA . VAL A 1 198 ? 8.515 0.174 14.121 1.00 90.06 198 VAL A CA 1
ATOM 1566 C C . VAL A 1 198 ? 9.501 -0.619 14.966 1.00 90.06 198 VAL A C 1
ATOM 1568 O O . VAL A 1 198 ? 9.079 -1.293 15.902 1.00 90.06 198 VAL A O 1
ATOM 1571 N N . LEU A 1 199 ? 10.792 -0.575 14.639 1.00 89.56 199 LEU A N 1
ATOM 1572 C CA . LEU A 1 199 ? 11.817 -1.311 15.379 1.00 89.56 199 LEU A CA 1
ATOM 1573 C C . LEU A 1 199 ? 11.946 -0.805 16.817 1.00 89.56 199 LEU A C 1
ATOM 1575 O O . LEU A 1 199 ? 12.113 -1.616 17.722 1.00 89.56 199 LEU A O 1
ATOM 1579 N N . GLU A 1 200 ? 11.818 0.502 17.034 1.00 90.19 200 GLU A N 1
ATOM 1580 C CA . GLU A 1 200 ? 11.823 1.101 18.369 1.00 90.19 200 GLU A CA 1
ATOM 1581 C C . GLU A 1 200 ? 10.599 0.665 19.185 1.00 90.19 200 GLU A C 1
ATOM 1583 O O . GLU A 1 200 ? 10.743 0.158 20.298 1.00 90.19 200 GLU A O 1
ATOM 1588 N N . VAL A 1 201 ? 9.398 0.758 18.604 1.00 88.56 201 VAL A N 1
ATOM 1589 C CA . VAL A 1 201 ? 8.153 0.330 19.262 1.00 88.56 201 VAL A CA 1
ATOM 1590 C C . VAL A 1 201 ? 8.163 -1.171 19.547 1.00 88.56 201 VAL A C 1
ATOM 1592 O O . VAL A 1 201 ? 7.771 -1.586 20.631 1.00 88.56 201 VAL A O 1
ATOM 1595 N N . MET A 1 202 ? 8.609 -1.996 18.597 1.00 84.38 202 MET A N 1
ATOM 1596 C CA . MET A 1 202 ? 8.656 -3.450 18.769 1.00 84.38 202 MET A CA 1
ATOM 1597 C C . MET A 1 202 ? 9.781 -3.909 19.696 1.00 84.38 202 MET A C 1
ATOM 1599 O O . MET A 1 202 ? 9.627 -4.944 20.326 1.00 84.38 202 MET A O 1
ATOM 1603 N N . GLY A 1 203 ? 10.897 -3.180 19.776 1.00 77.44 203 GLY A N 1
ATOM 1604 C CA . GLY A 1 203 ? 11.986 -3.474 20.710 1.00 77.44 203 GLY A CA 1
ATOM 1605 C C . GLY A 1 203 ? 11.665 -3.100 22.161 1.00 77.44 203 GLY A C 1
ATOM 1606 O O . GLY A 1 203 ? 12.307 -3.610 23.075 1.00 77.44 203 GLY A O 1
ATOM 1607 N N . ALA A 1 204 ? 10.674 -2.229 22.374 1.00 61.03 204 ALA A N 1
ATOM 1608 C CA . ALA A 1 204 ? 10.169 -1.841 23.691 1.00 61.03 204 ALA A CA 1
ATOM 1609 C C . ALA A 1 204 ? 9.021 -2.735 24.216 1.00 61.03 204 ALA A C 1
ATOM 1611 O O . ALA A 1 204 ? 8.550 -2.513 25.335 1.00 61.03 204 ALA A O 1
ATOM 1612 N N . ILE A 1 205 ? 8.555 -3.707 23.420 1.00 55.50 205 ILE A N 1
ATOM 1613 C CA . ILE A 1 205 ? 7.473 -4.660 23.741 1.00 55.50 205 ILE A CA 1
ATOM 1614 C C . ILE A 1 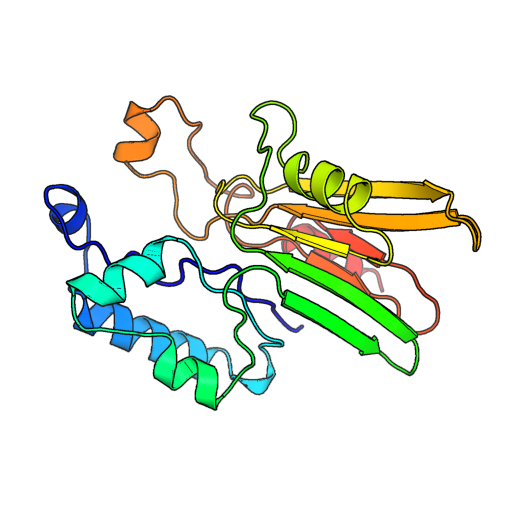205 ? 8.067 -6.047 23.978 1.00 55.50 205 ILE A C 1
ATOM 1616 O O . ILE A 1 205 ? 7.611 -6.707 24.939 1.00 55.50 205 ILE A O 1
#